Protein AF-A0A947ZQY1-F1 (afdb_monomer_lite)

Sequence (299 aa):
MTEDITLDHLKELDIKKIALDRDKFGPLTFEESYPLLEKLQILFIELSELGYLDKLIPEEINKVNNNRNHFARLVDRLQKFDMQVDQNFKVTRDNFEMEVRSLYNRTFVDLREILVYLRQEASQNKDTRLLQKERGEVQQVLKEAEQIKKSLSYELQDLKKNKEAIESERGALPSAYLGVEFKKQSGEFEKQSKEWGSGRIKALNLLTSLVVFNVLLYSVGLFMDSNFIEKVFSSHYFILVFALVSILVYNLGFATKNYNIYSNLLITSNHRYNVAETMNRFLGTNPPPEDRSEIIKQK

pLDDT: mean 82.86, std 13.83, range [29.14, 96.38]

Foldseek 3Di:
DDPQCDLVNLVVDPLCCLQQVCVFQPPNGLVLLSVLLVVLSVVLVLCVVLPVVVPDDPVLVVVSVVLVSLSSVLSVCSNVDGPVPDPPSVVVSVVSSVVSVVSSVCSCVSCVVVSVVSVVVSDVVVDPPVCVVVVVVVVVVVVVVVVVVVVVVVVVVVVVVLVVVPVVQPPLSVLVVLLVVLVVLLVVLVVQLVVLVVQLVVLVVVLVVLVVVVVVCVVVCVVDDPVSCCVCVDPVNVVVSVVVNVVSVVSNVVSVVSSVVSVVSSVVSVVSSVVSVVVSVCSVVVDDPVCPVVVVVPD

Radius of gyration: 37.94 Å; chains: 1; bounding box: 78×88×92 Å

Secondary structure (DSSP, 8-state):
------HHHHHH--HHHHHS-HHHHTT---TTTHHHHHHHHHHHHHHHHTTHHHHS-HHHHHHHHHHHHHHHHHHHHHHH--TTT-TTHHHHHHHHHHHHHHHHHHHHHHHHHHHHHHHHHHHHHH-SSSHHHHHHHHHHHHHHHHHHHHHHHHHHHHHHHHHHHHHHSSSHHHHHHHHHHHHHHHHHHHHHHHHHHHHHHHHHHHHHHHHHHHHHHHHHHTTS-HHHHHHHS-HHHHHHHHHHHHHHHHHHHHHHHHHHHHHHHHHHHHHHHHHHHHHHHHHHH---TTTHHHHHH--

Structure (mmCIF, N/CA/C/O backbone):
data_AF-A0A947ZQY1-F1
#
_entry.id   AF-A0A947ZQY1-F1
#
loop_
_atom_site.group_PDB
_atom_site.id
_atom_site.type_symbol
_atom_site.label_atom_id
_atom_site.label_alt_id
_atom_site.label_comp_id
_atom_site.label_asym_id
_atom_site.label_entity_id
_atom_site.label_seq_id
_atom_site.pdbx_PDB_ins_code
_atom_site.Cartn_x
_atom_site.Cartn_y
_atom_site.Cartn_z
_atom_site.occupancy
_atom_site.B_iso_or_equiv
_atom_site.auth_seq_id
_atom_site.auth_comp_id
_atom_site.auth_asym_id
_atom_site.auth_atom_id
_atom_site.pdbx_PDB_model_num
ATOM 1 N N . MET A 1 1 ? -27.701 -35.237 25.540 1.00 29.14 1 MET A N 1
ATOM 2 C CA . MET A 1 1 ? -26.234 -35.264 25.680 1.00 29.14 1 MET A CA 1
ATOM 3 C C . MET A 1 1 ? -25.716 -34.025 24.982 1.00 29.14 1 MET A C 1
ATOM 5 O O . MET A 1 1 ? -25.728 -33.981 23.764 1.00 29.14 1 MET A O 1
ATOM 9 N N . THR A 1 2 ? -25.454 -32.965 25.742 1.00 35.31 2 THR A N 1
ATOM 10 C CA . THR A 1 2 ? -24.787 -31.760 25.241 1.00 35.31 2 THR A CA 1
ATOM 11 C C . THR A 1 2 ? -23.325 -32.123 25.055 1.00 35.31 2 THR A C 1
ATOM 13 O O . THR A 1 2 ? -22.670 -32.448 26.042 1.00 35.31 2 THR A O 1
ATOM 16 N N . GLU A 1 3 ? -22.838 -32.154 23.816 1.00 43.59 3 GLU A N 1
ATOM 17 C CA . GLU A 1 3 ? -21.397 -32.104 23.582 1.00 43.59 3 GLU A CA 1
ATOM 18 C C . GLU A 1 3 ? -20.885 -30.857 24.302 1.00 43.59 3 GLU A C 1
ATOM 20 O O . GLU A 1 3 ? -21.307 -29.739 23.999 1.00 43.59 3 GLU A O 1
ATOM 25 N N . ASP A 1 4 ? -20.058 -31.055 25.329 1.00 51.94 4 ASP A N 1
ATOM 26 C CA . ASP A 1 4 ? -19.336 -29.953 25.944 1.00 51.94 4 ASP A CA 1
ATOM 27 C C . ASP A 1 4 ? -18.521 -29.308 24.826 1.00 51.94 4 ASP A C 1
ATOM 29 O O . ASP A 1 4 ? -17.663 -29.957 24.227 1.00 51.94 4 ASP A O 1
ATOM 33 N N . ILE A 1 5 ? -18.829 -28.052 24.498 1.00 56.31 5 ILE A N 1
ATOM 34 C CA . ILE A 1 5 ? -18.066 -27.287 23.513 1.00 56.31 5 ILE A CA 1
ATOM 35 C C . ILE A 1 5 ? -16.638 -27.198 24.055 1.00 56.31 5 ILE A C 1
ATOM 37 O O . ILE A 1 5 ? -16.342 -26.427 24.973 1.00 56.31 5 ILE A O 1
ATOM 41 N N . THR A 1 6 ? -15.769 -28.056 23.527 1.00 63.31 6 THR A N 1
ATOM 42 C CA . THR A 1 6 ? -14.357 -28.104 23.872 1.00 63.31 6 THR A CA 1
ATOM 43 C C . THR A 1 6 ? -13.668 -26.846 23.361 1.00 63.31 6 THR A C 1
ATOM 45 O O . THR A 1 6 ? -14.164 -26.111 22.505 1.00 63.31 6 THR A O 1
ATOM 48 N N . LEU A 1 7 ? -12.502 -26.566 23.930 1.00 60.88 7 LEU A N 1
ATOM 49 C CA . LEU A 1 7 ? -11.753 -25.353 23.631 1.00 60.88 7 LEU A CA 1
ATOM 50 C C . LEU A 1 7 ? -11.298 -25.296 22.160 1.00 60.88 7 LEU A C 1
ATOM 52 O O . LEU A 1 7 ? -11.190 -24.212 21.593 1.00 60.88 7 LEU A O 1
ATOM 56 N N . ASP A 1 8 ? -11.125 -26.457 21.529 1.00 66.06 8 ASP A N 1
ATOM 57 C CA . ASP A 1 8 ? -10.830 -26.569 20.101 1.00 66.06 8 ASP A CA 1
ATOM 58 C C . ASP A 1 8 ? -12.046 -26.206 19.237 1.00 66.06 8 ASP A C 1
ATOM 60 O O . ASP A 1 8 ? -11.908 -25.440 18.286 1.00 66.06 8 ASP A O 1
ATOM 64 N N . HIS A 1 9 ? -13.261 -26.600 19.638 1.00 71.38 9 HIS A N 1
ATOM 65 C CA . HIS A 1 9 ? -14.485 -26.163 18.958 1.00 71.38 9 HIS A CA 1
ATOM 66 C C . HIS A 1 9 ? -14.679 -24.640 19.037 1.00 71.38 9 HIS A C 1
ATOM 68 O O . HIS A 1 9 ? -15.157 -24.032 18.084 1.00 71.38 9 HIS A O 1
ATOM 74 N N . LEU A 1 10 ? -14.255 -23.984 20.126 1.00 71.19 10 LEU A N 1
ATOM 75 C CA . LEU A 1 10 ? -14.308 -22.517 20.229 1.00 71.19 10 LEU A CA 1
ATOM 76 C C . LEU A 1 10 ? -13.413 -21.798 19.211 1.00 71.19 10 LEU A C 1
ATOM 78 O O . LEU A 1 10 ? -13.725 -20.661 18.862 1.00 71.19 10 LEU A O 1
ATOM 82 N N . LYS A 1 11 ? -12.330 -22.419 18.728 1.00 74.19 11 LYS A N 1
ATOM 83 C CA . LYS A 1 11 ? -11.454 -21.831 17.697 1.00 74.19 11 LYS A CA 1
ATOM 84 C C . LYS A 1 11 ? -12.050 -21.937 16.295 1.00 74.19 11 LYS A C 1
ATOM 86 O O . LYS A 1 11 ? -11.801 -21.074 15.462 1.00 74.19 11 LYS A O 1
ATOM 91 N N . GLU A 1 12 ? -12.834 -22.980 16.047 1.00 80.19 12 GLU A N 1
ATOM 92 C CA . GLU A 1 12 ? -13.441 -23.261 14.741 1.00 80.19 12 GLU A CA 1
ATOM 93 C C . GLU A 1 12 ? -14.798 -22.564 14.544 1.00 80.19 12 GLU A C 1
ATOM 95 O O . GLU A 1 12 ? -15.301 -22.462 13.424 1.00 80.19 12 GLU A O 1
ATOM 100 N N . LEU A 1 13 ? -15.401 -22.063 15.625 1.00 81.38 13 LEU A N 1
ATOM 101 C CA . LEU A 1 13 ? -16.698 -21.396 15.592 1.00 81.38 13 LEU A CA 1
ATOM 102 C C . LEU A 1 13 ? -16.613 -19.983 14.998 1.00 81.38 13 LEU A C 1
ATOM 104 O O . LEU A 1 13 ? -16.044 -19.066 15.587 1.00 81.38 13 LEU A O 1
ATOM 108 N N . ASP A 1 14 ? -17.286 -19.778 13.866 1.00 85.62 14 ASP A N 1
ATOM 109 C CA . ASP A 1 14 ? -17.510 -18.449 13.294 1.00 85.62 14 ASP A CA 1
ATOM 110 C C . ASP A 1 14 ? -18.694 -17.754 13.997 1.00 85.62 14 ASP A C 1
ATOM 112 O O . ASP A 1 14 ? -19.855 -17.860 13.587 1.00 85.62 14 ASP A O 1
ATOM 116 N N . ILE A 1 15 ? -18.396 -17.035 15.086 1.00 87.88 15 ILE A N 1
ATOM 117 C CA . ILE A 1 15 ? -19.381 -16.277 15.877 1.00 87.88 15 ILE A CA 1
ATOM 118 C C . ILE A 1 15 ? -20.111 -15.231 15.029 1.00 87.88 15 ILE A C 1
ATOM 120 O O . ILE A 1 15 ? -21.289 -14.964 15.269 1.00 87.88 15 ILE A O 1
ATOM 124 N N . LYS A 1 16 ? -19.452 -14.670 14.011 1.00 88.38 16 LYS A N 1
ATOM 125 C CA . LYS A 1 16 ? -20.067 -13.691 13.115 1.00 88.38 16 LYS A CA 1
ATOM 126 C C . LYS A 1 16 ? -21.169 -14.338 12.294 1.00 88.38 16 LYS A C 1
ATOM 128 O O . LYS A 1 16 ? -22.280 -13.812 12.247 1.00 88.38 16 LYS A O 1
ATOM 133 N N . LYS A 1 17 ? -20.877 -15.492 11.689 1.00 87.56 17 LYS A N 1
ATOM 134 C CA . LYS A 1 17 ? -21.873 -16.257 10.936 1.00 87.56 17 LYS A CA 1
ATOM 135 C C . LYS A 1 17 ? -23.033 -16.682 11.831 1.00 87.56 17 LYS A C 1
ATOM 137 O O . LYS A 1 17 ? -24.171 -16.601 11.399 1.00 87.56 17 LYS A O 1
ATOM 142 N N . ILE A 1 18 ? -22.757 -17.080 13.074 1.00 85.50 18 ILE A N 1
ATOM 143 C CA . ILE A 1 18 ? -23.789 -17.541 14.010 1.00 85.50 18 ILE A CA 1
ATOM 144 C C . ILE A 1 18 ? -24.674 -16.395 14.509 1.00 85.50 18 ILE A C 1
ATOM 146 O O . ILE A 1 18 ? -25.869 -16.600 14.626 1.00 85.50 18 ILE A O 1
ATOM 150 N N . ALA A 1 19 ? -24.132 -15.217 14.827 1.00 85.50 19 ALA A N 1
ATOM 151 C CA . ALA A 1 19 ? -24.898 -14.116 15.427 1.00 85.50 19 ALA A CA 1
ATOM 152 C C . ALA A 1 19 ? -25.631 -13.238 14.395 1.00 85.50 19 ALA A C 1
ATOM 154 O O . ALA A 1 19 ? -26.669 -12.642 14.700 1.00 85.50 19 ALA A O 1
ATOM 155 N N . LEU A 1 20 ? -25.087 -13.146 13.178 1.00 88.06 20 LEU A N 1
ATOM 156 C CA . LEU A 1 20 ? -25.582 -12.270 12.111 1.00 88.06 20 LEU A CA 1
ATOM 157 C C . LEU A 1 20 ? -26.280 -13.035 10.979 1.00 88.06 20 LEU A C 1
ATOM 159 O O . LEU A 1 20 ? -26.448 -12.488 9.887 1.00 88.06 20 LEU A O 1
ATOM 163 N N . ASP A 1 21 ? -26.677 -14.285 11.219 1.00 87.81 21 ASP A N 1
ATOM 164 C CA . ASP A 1 21 ? -27.410 -15.092 10.247 1.00 87.81 21 ASP A CA 1
ATOM 165 C C . ASP A 1 21 ? -28.791 -14.476 9.964 1.00 87.81 21 ASP A C 1
ATOM 167 O O . ASP A 1 21 ? -29.744 -14.621 10.735 1.00 87.81 21 ASP A O 1
ATOM 171 N N . ARG A 1 22 ? -28.894 -13.756 8.843 1.00 84.44 22 ARG A N 1
ATOM 172 C CA . ARG A 1 22 ? -30.140 -13.122 8.395 1.00 84.44 22 ARG A CA 1
ATOM 173 C C . ARG A 1 22 ? -31.154 -14.129 7.873 1.00 84.44 22 ARG A C 1
ATOM 175 O O . ARG A 1 22 ? -32.345 -13.836 7.924 1.00 84.44 22 ARG A O 1
ATOM 182 N N . ASP A 1 23 ? -30.712 -15.293 7.410 1.00 82.56 23 ASP A N 1
ATOM 183 C CA . ASP A 1 23 ? -31.622 -16.341 6.952 1.00 82.56 23 ASP A CA 1
ATOM 184 C C . ASP A 1 23 ? -32.339 -16.960 8.157 1.00 82.56 23 ASP A C 1
ATOM 186 O O . ASP A 1 23 ? -33.532 -17.259 8.099 1.00 82.56 23 ASP A O 1
ATOM 190 N N . LYS A 1 24 ? -31.629 -17.066 9.287 1.00 82.75 24 LYS A N 1
ATOM 191 C CA . LYS A 1 24 ? -32.157 -17.614 10.536 1.00 82.75 24 LYS A CA 1
ATOM 192 C C . LYS A 1 24 ? -32.900 -16.602 11.409 1.00 82.75 24 LYS A C 1
ATOM 194 O O . LYS A 1 24 ? -33.885 -16.973 12.043 1.00 82.75 24 LYS A O 1
ATOM 199 N N . PHE A 1 25 ? -32.441 -15.350 11.471 1.00 83.12 25 PHE A N 1
ATOM 200 C CA . PHE A 1 25 ? -32.985 -14.325 12.380 1.00 83.12 25 PHE A CA 1
ATOM 201 C C . PHE A 1 25 ? -33.698 -13.160 11.681 1.00 83.12 25 PHE A C 1
ATOM 203 O O . PHE A 1 25 ? -34.216 -12.252 12.339 1.00 83.12 25 PHE A O 1
ATOM 210 N N . GLY A 1 26 ? -33.753 -13.158 10.347 1.00 81.75 26 GLY A N 1
ATOM 211 C CA . GLY A 1 26 ? -34.404 -12.104 9.575 1.00 81.75 26 GLY A CA 1
ATOM 212 C C . GLY A 1 26 ? -33.857 -10.708 9.927 1.00 81.75 26 GLY A C 1
ATOM 213 O O . GLY A 1 26 ? -32.641 -10.517 9.959 1.00 81.75 26 GLY A O 1
ATOM 214 N N . PRO A 1 27 ? -34.725 -9.713 10.198 1.00 80.62 27 PRO A N 1
ATOM 215 C CA . PRO A 1 27 ? -34.305 -8.360 10.567 1.00 80.62 27 PRO A CA 1
ATOM 216 C C . PRO A 1 27 ? -33.883 -8.212 12.040 1.00 80.62 27 PRO A C 1
ATOM 218 O O . PRO A 1 27 ? -33.522 -7.114 12.454 1.00 80.62 27 PRO A O 1
ATOM 221 N N . LEU A 1 28 ? -33.968 -9.270 12.853 1.00 82.12 28 LEU A N 1
ATOM 222 C CA . LEU A 1 28 ? -33.723 -9.217 14.297 1.00 82.12 28 LEU A CA 1
ATOM 223 C C . LEU A 1 28 ? -32.447 -9.975 14.689 1.00 82.12 28 LEU A C 1
ATOM 225 O O . LEU A 1 28 ? -32.426 -10.719 15.668 1.00 82.12 28 LEU A O 1
ATOM 229 N N . THR A 1 29 ? -31.382 -9.762 13.921 1.00 87.69 29 THR A N 1
ATOM 230 C CA . THR A 1 29 ? -30.033 -10.272 14.190 1.00 87.69 29 THR A CA 1
ATOM 231 C C . THR A 1 29 ? -29.440 -9.709 15.486 1.00 87.69 29 THR A C 1
ATOM 233 O O . THR A 1 29 ? -29.864 -8.670 15.993 1.00 87.69 29 THR A O 1
ATOM 236 N N . PHE A 1 30 ? -28.412 -10.381 16.006 1.00 89.94 30 PHE A N 1
ATOM 237 C CA . PHE A 1 30 ? -27.727 -10.030 17.255 1.00 89.94 30 PHE A CA 1
ATOM 238 C C . PHE A 1 30 ? -26.580 -9.029 17.028 1.00 89.94 30 PHE A C 1
ATOM 240 O O . PHE A 1 30 ? -25.445 -9.246 17.458 1.00 89.94 30 PHE A O 1
ATOM 247 N N . GLU A 1 31 ? -26.860 -7.934 16.317 1.00 89.31 31 GLU A N 1
ATOM 248 C CA . GLU A 1 31 ? -25.838 -6.958 15.901 1.00 89.31 31 GLU A CA 1
ATOM 249 C C . GLU A 1 31 ? -25.147 -6.274 17.090 1.00 89.31 31 GLU A C 1
ATOM 251 O O . GLU A 1 31 ? -23.936 -6.054 17.049 1.00 89.31 31 GLU A O 1
ATOM 256 N N . GLU A 1 32 ? -25.874 -5.995 18.176 1.00 90.19 32 GLU A N 1
ATOM 257 C CA . GLU A 1 32 ? -25.300 -5.337 19.356 1.00 90.19 32 GLU A CA 1
ATOM 258 C C . GLU A 1 32 ? -24.417 -6.266 20.198 1.00 90.19 32 GLU A C 1
ATOM 260 O O . GLU A 1 32 ? -23.428 -5.827 20.793 1.00 90.19 32 GLU A O 1
ATOM 265 N N . SER A 1 33 ? -24.766 -7.552 20.274 1.00 91.88 33 SER A N 1
ATOM 266 C CA . SER A 1 33 ? -24.078 -8.515 21.142 1.00 91.88 33 SER A CA 1
ATOM 267 C C . SER A 1 33 ? -22.926 -9.247 20.447 1.00 91.88 33 SER A C 1
ATOM 269 O O . SER A 1 33 ? -21.974 -9.649 21.122 1.00 91.88 33 SER A O 1
ATOM 271 N N . TYR A 1 34 ? -22.939 -9.327 19.110 1.00 92.75 34 TYR A N 1
ATOM 272 C CA . TYR A 1 34 ? -21.847 -9.867 18.289 1.00 92.75 34 TYR A CA 1
ATOM 273 C C . TYR A 1 34 ? -20.442 -9.374 18.702 1.00 92.75 34 TYR A C 1
ATOM 275 O O . TYR A 1 34 ? -19.604 -10.220 19.024 1.00 92.75 34 TYR A O 1
ATOM 283 N N . PRO A 1 35 ? -20.151 -8.057 18.780 1.00 94.31 35 PRO A N 1
ATOM 284 C CA . PRO A 1 35 ? -18.801 -7.591 19.108 1.00 94.31 35 PRO A CA 1
ATOM 285 C C . PRO A 1 35 ? -18.352 -7.975 20.526 1.00 94.31 35 PRO A C 1
ATOM 287 O O . PRO A 1 35 ? -17.156 -8.009 20.808 1.00 94.31 35 PRO A O 1
ATOM 290 N N . LEU A 1 36 ? -19.285 -8.246 21.444 1.00 94.88 36 LEU A N 1
ATOM 291 C CA . LEU A 1 36 ? -18.962 -8.703 22.798 1.00 94.88 36 LEU A CA 1
ATOM 292 C C . LEU A 1 36 ? -18.663 -10.204 22.823 1.00 94.88 36 LEU A C 1
ATOM 294 O O . LEU A 1 36 ? -17.721 -10.624 23.496 1.00 94.88 36 LEU A O 1
ATOM 298 N N . LEU A 1 37 ? -19.424 -10.997 22.064 1.00 93.31 37 LEU A N 1
ATOM 299 C CA . LEU A 1 37 ? -19.182 -12.431 21.896 1.00 93.31 37 LEU A CA 1
ATOM 300 C C . LEU A 1 37 ? -17.827 -12.696 21.230 1.00 93.31 37 LEU A C 1
ATOM 302 O O . LEU A 1 37 ? -17.078 -13.548 21.698 1.00 93.31 37 LEU A O 1
ATOM 306 N N . GLU A 1 38 ? -17.484 -11.928 20.194 1.00 93.75 38 GLU A N 1
ATOM 307 C CA . GLU A 1 38 ? -16.191 -12.024 19.508 1.00 93.75 38 GLU A CA 1
ATOM 308 C C . GLU A 1 38 ? -15.026 -11.697 20.453 1.00 93.75 38 GLU A C 1
ATOM 310 O O . GLU A 1 38 ? -14.052 -12.443 20.537 1.00 93.75 38 GLU A O 1
ATOM 315 N N . LYS A 1 39 ? -15.143 -10.632 21.256 1.00 93.44 39 LYS A N 1
ATOM 316 C CA . LYS A 1 39 ? -14.118 -10.301 22.258 1.00 93.44 39 LYS A CA 1
ATOM 317 C C . LYS A 1 39 ? -13.966 -11.381 23.329 1.00 93.44 39 LYS A C 1
ATOM 319 O O . LYS A 1 39 ? -12.842 -11.639 23.753 1.00 93.44 39 LYS A O 1
ATOM 324 N N . LEU A 1 40 ? -15.063 -12.004 23.771 1.00 93.06 40 LEU A N 1
ATOM 325 C CA . LEU A 1 40 ? -15.007 -13.137 24.703 1.00 93.06 40 LEU A CA 1
ATOM 326 C C . LEU A 1 40 ? -14.300 -14.339 24.077 1.00 93.06 40 LEU A C 1
ATOM 328 O O . LEU A 1 40 ? -13.442 -14.934 24.722 1.00 93.06 40 LEU A O 1
ATOM 332 N N . GLN A 1 41 ? -14.616 -14.665 22.823 1.00 93.00 41 GLN A N 1
ATOM 333 C CA . GLN A 1 41 ? -13.951 -15.738 22.089 1.00 93.00 41 GLN A CA 1
ATOM 334 C C . GLN A 1 41 ? -12.439 -15.493 22.007 1.00 93.00 41 GLN A C 1
ATOM 336 O O . GLN A 1 41 ? -11.661 -16.355 22.410 1.00 93.00 41 GLN A O 1
ATOM 341 N N . ILE A 1 42 ? -12.029 -14.299 21.564 1.00 92.25 42 ILE A N 1
ATOM 342 C CA . ILE A 1 42 ? -10.614 -13.910 21.468 1.00 92.25 42 ILE A CA 1
ATOM 343 C C . ILE A 1 42 ? -9.925 -14.020 22.833 1.00 92.25 42 ILE A C 1
ATOM 345 O O . ILE A 1 42 ? -8.834 -14.576 22.919 1.00 92.25 42 ILE A O 1
ATOM 349 N N . LEU A 1 43 ? -10.571 -13.555 23.906 1.00 92.81 43 LEU A N 1
ATOM 350 C CA . LEU A 1 43 ? -10.029 -13.636 25.263 1.00 92.81 43 LEU A CA 1
ATOM 351 C C . LEU A 1 43 ? -9.752 -15.086 25.691 1.00 92.81 43 LEU A C 1
ATOM 353 O O . LEU A 1 43 ? -8.692 -15.372 26.245 1.00 92.81 43 LEU A O 1
ATOM 357 N N . PHE A 1 44 ? -10.684 -16.013 25.450 1.00 92.69 44 PHE A N 1
ATOM 358 C CA . PHE A 1 44 ? -10.490 -17.419 25.824 1.00 92.69 44 PHE A CA 1
ATOM 359 C C . PHE A 1 44 ? -9.448 -18.128 24.954 1.00 92.69 44 PHE A C 1
ATOM 361 O O . PHE A 1 44 ? -8.705 -18.967 25.470 1.00 92.69 44 PHE A O 1
ATOM 368 N N . ILE A 1 45 ? -9.363 -17.781 23.666 1.00 90.62 45 ILE A N 1
ATOM 369 C CA . ILE A 1 45 ? -8.303 -18.269 22.776 1.00 90.62 45 ILE A CA 1
ATOM 370 C C . ILE A 1 45 ? -6.942 -17.800 23.294 1.00 90.62 45 ILE A C 1
ATOM 372 O O . ILE A 1 45 ? -6.052 -18.624 23.488 1.00 90.62 45 ILE A O 1
ATOM 376 N N . GLU A 1 46 ? -6.810 -16.512 23.614 1.00 91.25 46 GLU A N 1
ATOM 377 C CA . GLU A 1 46 ? -5.575 -15.941 24.149 1.00 91.25 46 GLU A CA 1
ATOM 378 C C . GLU A 1 46 ? -5.157 -16.616 25.463 1.00 91.25 46 GLU A C 1
ATOM 380 O O . GLU A 1 46 ? -4.006 -17.025 25.614 1.00 91.25 46 GLU A O 1
ATOM 385 N N . LEU A 1 47 ? -6.086 -16.798 26.407 1.00 90.81 47 LEU A N 1
ATOM 386 C CA . LEU A 1 47 ? -5.800 -17.498 27.665 1.00 90.81 47 LEU A CA 1
ATOM 387 C C . LEU A 1 47 ? -5.271 -18.917 27.417 1.00 90.81 47 LEU A C 1
ATOM 389 O O . LEU A 1 47 ? -4.330 -19.352 28.085 1.00 90.81 47 LEU A O 1
ATOM 393 N N . SER A 1 48 ? -5.841 -19.629 26.442 1.00 88.44 48 SER A N 1
ATOM 394 C CA . SER A 1 48 ? -5.362 -20.955 26.051 1.00 88.44 48 SER A CA 1
ATOM 395 C C . SER A 1 48 ? -3.969 -20.923 25.436 1.00 88.44 48 SER A C 1
ATOM 397 O O . SER A 1 48 ? -3.159 -21.783 25.768 1.00 88.44 48 SER A O 1
ATOM 399 N N . GLU A 1 49 ? -3.686 -19.976 24.545 1.00 87.94 49 GLU A N 1
ATOM 400 C CA . GLU A 1 49 ? -2.373 -19.837 23.904 1.00 87.94 49 GLU A CA 1
ATOM 401 C C . GLU A 1 49 ? -1.277 -19.478 24.909 1.00 87.94 49 GLU A C 1
ATOM 403 O O . GLU A 1 49 ? -0.130 -19.905 24.771 1.00 87.94 49 GLU A O 1
ATOM 408 N N . LEU A 1 50 ? -1.633 -18.731 25.955 1.00 87.94 50 LEU A N 1
ATOM 409 C CA . LEU A 1 50 ? -0.722 -18.386 27.041 1.00 87.94 50 LEU A CA 1
ATOM 410 C C . LEU A 1 50 ? -0.455 -19.549 28.011 1.00 87.94 50 LEU A C 1
ATOM 412 O O . LEU A 1 50 ? 0.449 -19.429 28.845 1.00 87.94 50 LEU A O 1
ATOM 416 N N . GLY A 1 51 ? -1.183 -20.665 27.884 1.00 89.19 51 GLY A N 1
ATOM 417 C CA . GLY A 1 51 ? -0.989 -21.874 28.685 1.00 89.19 51 GLY A CA 1
ATOM 418 C C . GLY A 1 51 ? -1.561 -21.770 30.099 1.00 89.19 51 GLY A C 1
ATOM 419 O O . GLY A 1 51 ? -0.918 -22.205 31.049 1.00 89.19 51 GLY A O 1
ATOM 420 N N . TYR A 1 52 ? -2.752 -21.180 30.263 1.00 91.06 52 TYR A N 1
ATOM 421 C CA . TYR A 1 52 ? -3.332 -20.924 31.592 1.00 91.06 52 TYR A CA 1
ATOM 422 C C . TYR A 1 52 ? -3.470 -22.170 32.489 1.00 91.06 52 TYR A C 1
ATOM 424 O O . TYR A 1 52 ? -3.455 -22.041 33.708 1.00 91.06 52 TYR A O 1
ATOM 432 N N . LEU A 1 53 ? -3.601 -23.368 31.907 1.00 90.31 53 LEU A N 1
ATOM 433 C CA . LEU A 1 53 ? -3.737 -24.620 32.661 1.00 90.31 53 LEU A CA 1
ATOM 434 C C . LEU A 1 53 ? -2.468 -24.996 33.433 1.00 90.31 53 LEU A C 1
ATOM 436 O O . LEU A 1 53 ? -2.573 -25.564 34.514 1.00 90.31 53 LEU A O 1
ATOM 440 N N . ASP A 1 54 ? -1.295 -24.665 32.896 1.00 90.31 54 ASP A N 1
ATOM 441 C CA . ASP A 1 54 ? -0.010 -25.078 33.470 1.00 90.31 54 ASP A CA 1
ATOM 442 C C . ASP A 1 54 ? 0.552 -24.045 34.457 1.00 90.31 54 ASP A C 1
ATOM 444 O O . ASP A 1 54 ? 1.478 -24.331 35.214 1.00 90.31 54 ASP A O 1
ATOM 448 N N . LYS A 1 55 ? 0.011 -22.824 34.419 1.00 89.56 55 LYS A N 1
ATOM 449 C CA . LYS A 1 55 ? 0.617 -21.628 35.021 1.00 89.56 55 LYS A CA 1
ATOM 450 C C . LYS A 1 55 ? -0.189 -21.015 36.154 1.00 89.56 55 LYS A C 1
ATOM 452 O O . LYS A 1 55 ? 0.356 -20.271 36.963 1.00 89.56 55 LYS A O 1
ATOM 457 N N . LEU A 1 56 ? -1.486 -21.293 36.193 1.00 92.44 56 LEU A N 1
ATOM 458 C CA . LEU A 1 56 ? -2.390 -20.731 37.186 1.00 92.44 56 LEU A CA 1
ATOM 459 C C . LEU A 1 56 ? -2.639 -21.707 38.330 1.00 92.44 56 LEU A C 1
ATOM 461 O O . LEU A 1 56 ? -2.520 -22.925 38.182 1.00 92.44 56 LEU A O 1
ATOM 465 N N . ILE A 1 57 ? -3.051 -21.173 39.477 1.00 94.50 57 ILE A N 1
ATOM 466 C CA . ILE A 1 57 ? -3.489 -22.017 40.591 1.00 94.50 57 ILE A CA 1
ATOM 467 C C . ILE A 1 57 ? -4.880 -22.618 40.301 1.00 94.50 57 ILE A C 1
ATOM 469 O O . ILE A 1 57 ? -5.665 -22.036 39.545 1.00 94.50 57 ILE A O 1
ATOM 473 N N . PRO A 1 58 ? -5.252 -23.755 40.923 1.00 94.44 58 PRO A N 1
ATOM 474 C CA . PRO A 1 58 ? -6.524 -24.432 40.643 1.00 94.44 58 PRO A CA 1
ATOM 475 C C . PRO A 1 58 ? -7.770 -23.543 40.771 1.00 94.44 58 PRO A C 1
ATOM 477 O O . PRO A 1 58 ? -8.728 -23.701 40.017 1.00 94.44 58 PRO A O 1
ATOM 480 N N . GLU A 1 59 ? -7.768 -22.588 41.701 1.00 93.88 59 GLU A N 1
ATOM 481 C CA . GLU A 1 59 ? -8.870 -21.639 41.904 1.00 93.88 59 GLU A CA 1
ATOM 482 C C . GLU A 1 59 ? -9.082 -20.727 40.686 1.00 93.88 59 GLU A C 1
ATOM 484 O O . GLU A 1 59 ? -10.211 -20.541 40.225 1.00 93.88 59 GLU A O 1
ATOM 489 N N . GLU A 1 60 ? -7.995 -20.214 40.114 1.00 93.19 60 GLU A N 1
ATOM 490 C CA . GLU A 1 60 ? -8.010 -19.375 38.916 1.00 93.19 60 GLU A CA 1
ATOM 491 C C . GLU A 1 60 ? -8.378 -20.187 37.672 1.00 93.19 60 GLU A C 1
ATOM 493 O O . GLU A 1 60 ? -9.192 -19.738 36.862 1.00 93.19 60 GLU A O 1
ATOM 498 N N . ILE A 1 61 ? -7.862 -21.417 37.554 1.00 92.38 61 ILE A N 1
ATOM 499 C CA . ILE A 1 61 ? -8.243 -22.357 36.489 1.00 92.38 61 ILE A CA 1
ATOM 500 C C . ILE A 1 61 ? -9.753 -22.605 36.524 1.00 92.38 61 ILE A C 1
ATOM 502 O O . ILE A 1 61 ? -10.428 -22.516 35.494 1.00 92.38 61 ILE A O 1
ATOM 506 N N . ASN A 1 62 ? -10.309 -22.860 37.710 1.00 93.38 62 ASN A N 1
ATOM 507 C CA . ASN A 1 62 ? -11.746 -23.042 37.890 1.00 93.38 62 ASN A CA 1
ATOM 508 C C . ASN A 1 62 ? -12.524 -21.778 37.513 1.00 93.38 62 ASN A C 1
ATOM 510 O O . ASN A 1 62 ? -13.566 -21.869 36.863 1.00 93.38 62 ASN A O 1
ATOM 514 N N . LYS A 1 63 ? -12.009 -20.592 37.851 1.00 93.19 63 LYS A N 1
ATOM 515 C CA . LYS A 1 63 ? -12.619 -19.310 37.476 1.00 93.19 63 LYS A CA 1
ATOM 516 C C . LYS A 1 63 ? -12.667 -19.117 35.957 1.00 93.19 63 LYS A C 1
ATOM 518 O O . LYS A 1 63 ? -13.718 -18.746 35.426 1.00 93.19 63 LYS A O 1
ATOM 523 N N . VAL A 1 64 ? -11.572 -19.409 35.251 1.00 93.00 64 VAL A N 1
ATOM 524 C CA . VAL A 1 64 ? -11.505 -19.364 33.778 1.00 93.00 64 VAL A CA 1
ATOM 525 C C . VAL A 1 64 ? -12.476 -20.377 33.173 1.00 93.00 64 VAL A C 1
ATOM 527 O O . VAL A 1 64 ? -13.300 -20.012 32.335 1.00 93.00 64 VAL A O 1
ATOM 530 N N . ASN A 1 65 ? -12.444 -21.628 33.639 1.00 92.88 65 ASN A N 1
ATOM 531 C CA . ASN A 1 65 ? -13.294 -22.701 33.125 1.00 92.88 65 ASN A CA 1
ATOM 532 C C . ASN A 1 65 ? -14.786 -22.421 33.347 1.00 92.88 65 ASN A C 1
ATOM 534 O O . ASN A 1 65 ? -15.587 -22.648 32.446 1.00 92.88 65 ASN A O 1
ATOM 538 N N . ASN A 1 66 ? -15.172 -21.870 34.499 1.00 93.50 66 ASN A N 1
ATOM 539 C CA . ASN A 1 66 ? -16.564 -21.513 34.779 1.00 93.50 66 ASN A CA 1
ATOM 540 C C . ASN A 1 66 ? -17.075 -20.415 33.837 1.00 93.50 66 ASN A C 1
ATOM 542 O O . ASN A 1 66 ? -18.169 -20.542 33.283 1.00 93.50 66 ASN A O 1
ATOM 546 N N . ASN A 1 67 ? -16.275 -19.367 33.612 1.00 93.38 67 ASN A N 1
ATOM 547 C CA . ASN A 1 67 ? -16.612 -18.309 32.658 1.00 93.38 67 ASN A CA 1
ATOM 548 C C . ASN A 1 67 ? -16.689 -18.853 31.222 1.00 93.38 67 ASN A C 1
ATOM 550 O O . ASN A 1 67 ? -17.647 -18.565 30.505 1.00 93.38 67 ASN A O 1
ATOM 554 N N . ARG A 1 68 ? -15.733 -19.703 30.828 1.00 92.50 68 ARG A N 1
ATOM 555 C CA . ARG A 1 68 ? -15.715 -20.367 29.517 1.00 92.50 68 ARG A CA 1
ATOM 556 C C . ARG A 1 68 ? -16.949 -21.242 29.310 1.00 92.50 68 ARG A C 1
ATOM 558 O O . ARG A 1 68 ? -17.584 -21.167 28.266 1.00 92.50 68 ARG A O 1
ATOM 565 N N . ASN A 1 69 ? -17.329 -22.035 30.307 1.00 91.56 69 ASN A N 1
ATOM 566 C CA . ASN A 1 69 ? -18.501 -22.906 30.232 1.00 91.56 69 ASN A CA 1
ATOM 567 C C . ASN A 1 69 ? -19.810 -22.095 30.194 1.00 91.56 69 ASN A C 1
ATOM 569 O O . ASN A 1 69 ? -20.784 -22.513 29.569 1.00 91.56 69 ASN A O 1
ATOM 573 N N . HIS A 1 70 ? -19.870 -20.919 30.833 1.00 92.44 70 HIS A N 1
ATOM 574 C CA . HIS A 1 70 ? -21.004 -20.000 30.661 1.00 92.44 70 HIS A CA 1
ATOM 575 C C . HIS A 1 70 ? -21.045 -19.450 29.234 1.00 92.44 70 HIS A C 1
ATOM 577 O O . HIS A 1 70 ? -22.090 -19.533 28.593 1.00 92.44 70 HIS A O 1
ATOM 583 N N . PHE A 1 71 ? -19.913 -18.994 28.700 1.00 93.44 71 PHE A N 1
ATOM 584 C CA . PHE A 1 71 ? -19.821 -18.541 27.313 1.00 93.44 71 PHE A CA 1
ATOM 585 C C . PHE A 1 71 ? -20.246 -19.631 26.315 1.00 93.44 71 PHE A C 1
ATOM 587 O O . PHE A 1 71 ? -21.102 -19.381 25.472 1.00 93.44 71 PHE A O 1
ATOM 594 N N . ALA A 1 72 ? -19.750 -20.860 26.469 1.00 90.31 72 ALA A N 1
ATOM 595 C CA . ALA A 1 72 ? -20.143 -22.003 25.648 1.00 90.31 72 ALA A CA 1
ATOM 596 C C . ALA A 1 72 ? -21.660 -22.247 25.673 1.00 90.31 72 ALA A C 1
ATOM 598 O O . ALA A 1 72 ? -22.281 -22.399 24.625 1.00 90.31 72 ALA A O 1
ATOM 599 N N . ARG A 1 73 ? -22.290 -22.201 26.855 1.00 91.06 73 ARG A N 1
ATOM 600 C CA . ARG A 1 73 ? -23.753 -22.330 26.974 1.00 91.06 73 ARG A CA 1
ATOM 601 C C . ARG A 1 73 ? -24.507 -21.196 26.278 1.00 91.06 73 ARG A C 1
ATOM 603 O O . ARG A 1 73 ? -25.595 -21.437 25.763 1.00 91.06 73 ARG A O 1
ATOM 610 N N . LEU A 1 74 ? -23.965 -19.976 26.250 1.00 91.31 74 LEU A N 1
ATOM 611 C CA . LEU A 1 74 ? -24.563 -18.877 25.485 1.00 91.31 74 LEU A CA 1
ATOM 612 C C . LEU A 1 74 ? -24.454 -19.105 23.981 1.00 91.31 74 LEU A C 1
ATOM 614 O O . LEU A 1 74 ? -25.439 -18.904 23.275 1.00 91.31 74 LEU A O 1
ATOM 618 N N . VAL A 1 75 ? -23.296 -19.555 23.499 1.00 91.06 75 VAL A N 1
ATOM 619 C CA . VAL A 1 75 ? -23.102 -19.868 22.077 1.00 91.06 75 VAL A CA 1
ATOM 620 C C . VAL A 1 75 ? -24.015 -21.020 21.645 1.00 91.06 75 VAL A C 1
ATOM 622 O O . VAL A 1 75 ? -24.696 -20.898 20.632 1.00 91.06 75 VAL A O 1
ATOM 625 N N . ASP A 1 76 ? -24.120 -22.085 22.444 1.00 89.94 76 ASP A N 1
ATOM 626 C CA . ASP A 1 76 ? -25.042 -23.203 22.193 1.00 89.94 76 ASP A CA 1
ATOM 627 C C . ASP A 1 76 ? -26.507 -22.738 22.152 1.00 89.94 76 ASP A C 1
ATOM 629 O O . ASP A 1 76 ? -27.266 -23.095 21.250 1.00 89.94 76 ASP A O 1
ATOM 633 N N . ARG A 1 77 ? -26.910 -21.871 23.092 1.00 89.75 77 ARG A N 1
ATOM 634 C CA . ARG A 1 77 ? -28.251 -21.268 23.090 1.00 89.75 77 ARG A CA 1
ATOM 635 C C . ARG A 1 77 ? -28.497 -20.430 21.843 1.00 89.75 77 ARG A C 1
ATOM 637 O O . ARG A 1 77 ? -29.571 -20.544 21.268 1.00 89.75 77 ARG A O 1
ATOM 644 N N . LEU A 1 78 ? -27.523 -19.634 21.411 1.00 89.81 78 LEU A N 1
ATOM 645 C CA . LEU A 1 78 ? -27.617 -18.827 20.194 1.00 89.81 78 LEU A CA 1
ATOM 646 C C . LEU A 1 78 ? -27.749 -19.708 18.940 1.00 89.81 78 LEU A C 1
ATOM 648 O O . LEU A 1 78 ? -28.577 -19.448 18.066 1.00 89.81 78 LEU A O 1
ATOM 652 N N . GLN A 1 79 ? -26.993 -20.805 18.875 1.00 88.81 79 GLN A N 1
ATOM 653 C CA . GLN A 1 79 ? -27.083 -21.784 17.791 1.00 88.81 79 GLN A CA 1
ATOM 654 C C . GLN A 1 79 ? -28.423 -22.520 17.762 1.00 88.81 79 GLN A C 1
ATOM 656 O O . GLN A 1 79 ? -28.935 -22.798 16.679 1.00 88.81 79 GLN A O 1
ATOM 661 N N . LYS A 1 80 ? -29.018 -22.803 18.922 1.00 88.06 80 LYS A N 1
ATOM 662 C CA . LYS A 1 80 ? -30.331 -23.460 19.040 1.00 88.06 80 LYS A CA 1
ATOM 663 C C . LYS A 1 80 ? -31.512 -22.497 18.990 1.00 88.06 80 LYS A C 1
ATOM 665 O O . LYS A 1 80 ? -32.652 -22.943 18.933 1.00 88.06 80 LYS A O 1
ATOM 670 N N . PHE A 1 81 ? -31.257 -21.194 19.026 1.00 86.81 81 PHE A N 1
ATOM 671 C CA . PHE A 1 81 ? -32.307 -20.186 19.026 1.00 86.81 81 PHE A CA 1
ATOM 672 C C . PHE A 1 81 ? -33.063 -20.198 17.696 1.00 86.81 81 PHE A C 1
ATOM 674 O O . PHE A 1 81 ? -32.431 -20.139 16.644 1.00 86.81 81 PHE A O 1
ATOM 681 N N . ASP A 1 82 ? -34.391 -20.275 17.738 1.00 84.44 82 ASP A N 1
ATOM 682 C CA . ASP A 1 82 ? -35.257 -20.349 16.559 1.00 84.44 82 ASP A CA 1
ATOM 683 C C . ASP A 1 82 ? -36.463 -19.417 16.738 1.00 84.44 82 ASP A C 1
ATOM 685 O O . ASP A 1 82 ? -37.185 -19.489 17.736 1.00 84.44 82 ASP A O 1
ATOM 689 N N . MET A 1 83 ? -36.679 -18.540 15.754 1.00 82.94 83 MET A N 1
ATOM 690 C CA . MET A 1 83 ? -37.777 -17.571 15.751 1.00 82.94 83 MET A CA 1
ATOM 691 C C . MET A 1 83 ? -39.149 -18.217 15.595 1.00 82.94 83 MET A C 1
ATOM 693 O O . MET A 1 83 ? -40.147 -17.624 15.993 1.00 82.94 83 MET A O 1
ATOM 697 N N . GLN A 1 84 ? -39.219 -19.403 14.990 1.00 81.31 84 GLN A N 1
ATOM 698 C CA . GLN A 1 84 ? -40.488 -20.077 14.716 1.00 81.31 84 GLN A CA 1
ATOM 699 C C . GLN A 1 84 ? -41.075 -20.741 15.965 1.00 81.31 84 GLN A C 1
ATOM 701 O O . GLN A 1 84 ? -42.279 -20.984 16.031 1.00 81.31 84 GLN A O 1
ATOM 706 N N . VAL A 1 85 ? -40.227 -21.026 16.955 1.00 81.62 85 VAL A N 1
ATOM 707 C CA . VAL A 1 85 ? -40.602 -21.760 18.169 1.00 81.62 85 VAL A CA 1
ATOM 708 C C . VAL A 1 85 ? -40.992 -20.811 19.308 1.00 81.62 85 VAL A C 1
ATOM 710 O O . VAL A 1 85 ? -41.871 -21.142 20.104 1.00 81.62 85 VAL A O 1
ATOM 713 N N . ASP A 1 86 ? -40.380 -19.626 19.391 1.00 80.38 86 ASP A N 1
ATOM 714 C CA . ASP A 1 86 ? -40.588 -18.688 20.500 1.00 80.38 86 ASP A CA 1
ATOM 715 C C . ASP A 1 86 ? -41.597 -17.574 20.161 1.00 80.38 86 ASP A C 1
ATOM 717 O O . ASP A 1 86 ? -41.306 -16.634 19.421 1.00 80.38 86 ASP A O 1
ATOM 721 N N . GLN A 1 87 ? -42.785 -17.641 20.773 1.00 78.50 87 GLN A N 1
ATOM 722 C CA . GLN A 1 87 ? -43.846 -16.636 20.615 1.00 78.50 87 GLN A CA 1
ATOM 723 C C . GLN A 1 87 ? -43.458 -15.244 21.152 1.00 78.50 87 GLN A C 1
ATOM 725 O O . GLN A 1 87 ? -44.049 -14.248 20.739 1.00 78.50 87 GLN A O 1
ATOM 730 N N . ASN A 1 88 ? -42.459 -15.156 22.041 1.00 85.62 88 ASN A N 1
ATOM 731 C CA . ASN A 1 88 ? -41.961 -13.912 22.639 1.00 85.62 88 ASN A CA 1
ATOM 732 C C . ASN A 1 88 ? -40.505 -13.623 22.242 1.00 85.62 88 ASN A C 1
ATOM 734 O O . ASN A 1 88 ? -39.743 -13.043 23.021 1.00 85.62 88 ASN A O 1
ATOM 738 N N . PHE A 1 89 ? -40.142 -13.964 21.002 1.00 84.00 89 PHE A N 1
ATOM 739 C CA . PHE A 1 89 ? -38.801 -13.820 20.427 1.00 84.00 89 PHE A CA 1
ATOM 740 C C . PHE A 1 89 ? -38.069 -12.524 20.821 1.00 84.00 89 PHE A C 1
ATOM 742 O O . PHE A 1 89 ? -36.900 -12.562 21.202 1.00 84.00 89 PHE A O 1
ATOM 749 N N . LYS A 1 90 ? -38.743 -11.365 20.758 1.00 87.19 90 LYS A N 1
ATOM 750 C CA . LYS A 1 90 ? -38.115 -10.068 21.054 1.00 87.19 90 LYS A CA 1
ATOM 751 C C . LYS A 1 90 ? -37.611 -9.995 22.498 1.00 87.19 90 LYS A C 1
ATOM 753 O O . LYS A 1 90 ? -36.489 -9.567 22.732 1.00 87.19 90 LYS A O 1
ATOM 758 N N . VAL A 1 91 ? -38.421 -10.451 23.451 1.00 90.12 91 VAL A N 1
ATOM 759 C CA . VAL A 1 91 ? -38.067 -10.445 24.877 1.00 90.12 91 VAL A CA 1
ATOM 760 C C . VAL A 1 91 ? -36.920 -11.418 25.137 1.00 90.12 91 VAL A C 1
ATOM 762 O O . VAL A 1 91 ? -35.980 -11.086 25.856 1.00 90.12 91 VAL A O 1
ATOM 765 N N . THR A 1 92 ? -36.956 -12.600 24.520 1.00 89.25 92 THR A N 1
ATOM 766 C CA . THR A 1 92 ? -35.883 -13.596 24.647 1.00 89.25 92 THR A CA 1
ATOM 767 C C . THR A 1 92 ? -34.565 -13.089 24.068 1.00 89.25 92 THR A C 1
ATOM 769 O O . THR A 1 92 ? -33.521 -13.260 24.699 1.00 89.25 92 THR A O 1
ATOM 772 N N . ARG A 1 93 ? -34.610 -12.405 22.918 1.00 89.56 93 ARG A N 1
ATOM 773 C CA . ARG A 1 93 ? -33.450 -11.748 22.308 1.00 89.56 93 ARG A CA 1
ATOM 774 C C . ARG A 1 93 ? -32.883 -10.662 23.220 1.00 89.56 93 ARG A C 1
ATOM 776 O O . ARG A 1 93 ? -31.703 -10.713 23.544 1.00 89.56 93 ARG A O 1
ATOM 783 N N . ASP A 1 94 ? -33.715 -9.728 23.676 1.00 91.50 94 ASP A N 1
ATOM 784 C CA . ASP A 1 94 ? -33.270 -8.606 24.512 1.00 91.50 94 ASP A CA 1
ATOM 785 C C . ASP A 1 94 ? -32.667 -9.111 25.847 1.00 91.50 94 ASP A C 1
ATOM 787 O O . ASP A 1 94 ? -31.637 -8.616 26.312 1.00 91.50 94 ASP A O 1
ATOM 791 N N . ASN A 1 95 ? -33.239 -10.174 26.429 1.00 92.62 95 ASN A N 1
ATOM 792 C CA . ASN A 1 95 ? -32.679 -10.850 27.603 1.00 92.62 95 ASN A CA 1
ATOM 793 C C . ASN A 1 95 ? -31.328 -11.513 27.312 1.00 92.62 95 ASN A C 1
ATOM 795 O O . ASN A 1 95 ? -30.416 -11.431 28.136 1.00 92.62 95 ASN A O 1
ATOM 799 N N . PHE A 1 96 ? -31.187 -12.162 26.154 1.00 93.31 96 PHE A N 1
ATOM 800 C CA . PHE A 1 96 ? -29.925 -12.762 25.731 1.00 93.31 96 PHE A CA 1
ATOM 801 C C . PHE A 1 96 ? -28.838 -11.696 25.557 1.00 93.31 96 PHE A C 1
ATOM 803 O O . PHE A 1 96 ? -27.731 -11.862 26.063 1.00 93.31 96 PHE A O 1
ATOM 810 N N . GLU A 1 97 ? -29.148 -10.568 24.917 1.00 93.44 97 GLU A N 1
ATOM 811 C CA . GLU A 1 97 ? -28.192 -9.468 24.743 1.00 93.44 97 GLU A CA 1
ATOM 812 C C . GLU A 1 97 ? -27.742 -8.871 26.082 1.00 93.44 97 GLU A C 1
ATOM 814 O O . GLU A 1 97 ? -26.551 -8.609 26.290 1.00 93.44 97 GLU A O 1
ATOM 819 N N . MET A 1 98 ? -28.673 -8.709 27.026 1.00 94.94 98 MET A N 1
ATOM 820 C CA . MET A 1 98 ? -28.352 -8.282 28.386 1.00 94.94 98 MET A CA 1
ATOM 821 C C . MET A 1 98 ? -27.456 -9.301 29.108 1.00 94.94 98 MET A C 1
ATOM 823 O O . MET A 1 98 ? -26.508 -8.908 29.795 1.00 94.94 98 MET A O 1
ATOM 827 N N . GLU A 1 99 ? -27.711 -10.599 28.932 1.00 94.44 99 GLU A N 1
ATOM 828 C CA . GLU A 1 99 ? -26.896 -11.669 29.511 1.00 94.44 99 GLU A CA 1
ATOM 829 C C . GLU A 1 99 ? -25.476 -11.678 28.929 1.00 94.44 99 GLU A C 1
ATOM 831 O O . GLU A 1 99 ? -24.512 -11.731 29.693 1.00 94.44 99 GLU A O 1
ATOM 836 N N . VAL A 1 100 ? -25.326 -11.529 27.608 1.00 95.56 100 VAL A N 1
ATOM 837 C CA . VAL A 1 100 ? -24.014 -11.407 26.948 1.00 95.56 100 VAL A CA 1
ATOM 838 C C . VAL A 1 100 ? -23.242 -10.210 27.495 1.00 95.56 100 VAL A C 1
ATOM 840 O O . VAL A 1 100 ? -22.059 -10.327 27.821 1.00 95.56 100 VAL A O 1
ATOM 843 N N . ARG A 1 101 ? -23.903 -9.056 27.643 1.00 96.12 101 ARG A N 1
ATOM 844 C CA . ARG A 1 101 ? -23.275 -7.844 28.185 1.00 96.12 101 ARG A CA 1
ATOM 845 C C . ARG A 1 101 ? -22.828 -8.035 29.634 1.00 96.12 101 ARG A C 1
ATOM 847 O O . ARG A 1 101 ? -21.729 -7.619 30.001 1.00 96.12 101 ARG A O 1
ATOM 854 N N . SER A 1 102 ? -23.668 -8.669 30.450 1.00 95.50 102 SER A N 1
ATOM 855 C CA . SER A 1 102 ? -23.349 -8.983 31.844 1.00 95.50 102 SER A CA 1
ATOM 856 C C . SER A 1 102 ? -22.168 -9.948 31.945 1.00 95.50 102 SER A C 1
ATOM 858 O O . SER A 1 102 ? -21.222 -9.679 32.690 1.00 95.50 102 SER A O 1
ATOM 860 N N . LEU A 1 103 ? -22.177 -11.018 31.139 1.00 95.31 103 LEU A N 1
ATOM 861 C CA . LEU A 1 103 ? -21.088 -11.987 31.085 1.00 95.31 103 LEU A CA 1
ATOM 862 C C . LEU A 1 103 ? -19.784 -11.315 30.660 1.00 95.31 103 LEU A C 1
ATOM 864 O O . LEU A 1 103 ? -18.794 -11.460 31.364 1.00 95.31 103 LEU A O 1
ATOM 868 N N . TYR A 1 104 ? -19.786 -10.526 29.580 1.00 96.38 104 TYR A N 1
ATOM 869 C CA . TYR A 1 104 ? -18.595 -9.806 29.121 1.00 96.38 104 TYR A CA 1
ATOM 870 C C . TYR A 1 104 ? -17.975 -8.959 30.234 1.00 96.38 104 TYR A C 1
ATOM 872 O O . TYR A 1 104 ? -16.787 -9.087 30.524 1.00 96.38 104 TYR A O 1
ATOM 880 N N . ASN A 1 105 ? -18.785 -8.130 30.898 1.00 95.19 105 ASN A N 1
ATOM 881 C CA . ASN A 1 105 ? -18.299 -7.254 31.960 1.00 95.19 105 ASN A CA 1
ATOM 882 C C . ASN A 1 105 ? -17.742 -8.049 33.146 1.00 95.19 105 ASN A C 1
ATOM 884 O O . ASN A 1 105 ? -16.662 -7.727 33.641 1.00 95.19 105 ASN A O 1
ATOM 888 N N . ARG A 1 106 ? -18.450 -9.100 33.581 1.00 94.62 106 ARG A N 1
ATOM 889 C CA . ARG A 1 106 ? -17.994 -9.964 34.675 1.00 94.62 106 ARG A CA 1
ATOM 890 C C . ARG A 1 106 ? -16.699 -10.677 34.304 1.00 94.62 106 ARG A C 1
ATOM 892 O O . ARG A 1 106 ? -15.726 -10.552 35.035 1.00 94.62 106 ARG A O 1
ATOM 899 N N . THR A 1 107 ? -16.666 -11.376 33.172 1.00 93.75 107 THR A N 1
ATOM 900 C CA . THR A 1 107 ? -15.500 -12.139 32.716 1.00 93.75 107 THR A CA 1
ATOM 901 C C . THR A 1 107 ? -14.290 -11.233 32.513 1.00 93.75 107 THR A C 1
ATOM 903 O O . THR A 1 107 ? -13.189 -11.592 32.919 1.00 93.75 107 THR A O 1
ATOM 906 N N . PHE A 1 108 ? -14.473 -10.036 31.950 1.00 92.62 108 PHE A N 1
ATOM 907 C CA . PHE A 1 108 ? -13.373 -9.093 31.772 1.00 92.62 108 PHE A CA 1
ATOM 908 C C . PHE A 1 108 ? -12.782 -8.643 33.111 1.00 92.62 108 PHE A C 1
ATOM 910 O O . PHE A 1 108 ? -11.568 -8.677 33.281 1.00 92.62 108 PHE A O 1
ATOM 917 N N . VAL A 1 109 ? -13.620 -8.257 34.079 1.00 93.25 109 VAL A N 1
ATOM 918 C CA . VAL A 1 109 ? -13.151 -7.890 35.426 1.00 93.25 109 VAL A CA 1
ATOM 919 C C . VAL A 1 109 ? -12.476 -9.082 36.104 1.00 93.25 109 VAL A C 1
ATOM 921 O O . VAL A 1 109 ? -11.402 -8.936 36.679 1.00 93.25 109 VAL A O 1
ATOM 924 N N . ASP A 1 110 ? -13.076 -10.264 35.983 1.00 92.50 110 ASP A N 1
ATOM 925 C CA . ASP A 1 110 ? -12.632 -11.472 36.661 1.00 92.50 110 ASP A CA 1
ATOM 926 C C . ASP A 1 110 ? -11.307 -12.028 36.153 1.00 92.50 110 ASP A C 1
ATOM 928 O O . ASP A 1 110 ? -10.567 -12.605 36.951 1.00 92.50 110 ASP A O 1
ATOM 932 N N . LEU A 1 111 ? -11.048 -11.908 34.849 1.00 93.50 111 LEU A N 1
ATOM 933 C CA . LEU A 1 111 ? -9.902 -12.524 34.182 1.00 93.50 111 LEU A CA 1
ATOM 934 C C . LEU A 1 111 ? -8.806 -11.519 33.820 1.00 93.50 111 LEU A C 1
ATOM 936 O O . LEU A 1 111 ? -7.736 -11.929 33.378 1.00 93.50 111 LEU A O 1
ATOM 940 N N . ARG A 1 112 ? -9.026 -10.213 34.013 1.00 92.81 112 ARG A N 1
ATOM 941 C CA . ARG A 1 112 ? -8.039 -9.177 33.675 1.00 92.81 112 ARG A CA 1
ATOM 942 C C . ARG A 1 112 ? -6.707 -9.378 34.396 1.00 92.81 112 ARG A C 1
ATOM 944 O O . ARG A 1 112 ? -5.665 -9.257 33.761 1.00 92.81 112 ARG A O 1
ATOM 951 N N . GLU A 1 113 ? -6.728 -9.646 35.698 1.00 91.62 113 GLU A N 1
ATOM 952 C CA . GLU A 1 113 ? -5.496 -9.824 36.483 1.00 91.62 113 GLU A CA 1
ATOM 953 C C . GLU A 1 113 ? -4.738 -11.083 36.049 1.00 91.62 113 GLU A C 1
ATOM 955 O O . GLU A 1 113 ? -3.535 -11.021 35.798 1.00 91.62 113 GLU A O 1
ATOM 960 N N . ILE A 1 114 ? -5.472 -12.177 35.828 1.00 92.50 114 ILE A N 1
ATOM 961 C CA . ILE A 1 114 ? -4.955 -13.441 35.292 1.00 92.50 114 ILE A CA 1
ATOM 962 C C . ILE A 1 114 ? -4.291 -13.226 33.924 1.00 92.50 114 ILE A C 1
ATOM 964 O O . ILE A 1 114 ? -3.177 -13.686 33.687 1.00 92.50 114 ILE A O 1
ATOM 968 N N . LEU A 1 115 ? -4.946 -12.491 33.022 1.00 91.50 115 LEU A N 1
ATOM 969 C CA . LEU A 1 115 ? -4.424 -12.206 31.685 1.00 91.50 115 LEU A CA 1
ATOM 970 C C . LEU A 1 115 ? -3.123 -11.394 31.748 1.00 91.50 115 LEU A C 1
ATOM 972 O O . LEU A 1 115 ? -2.179 -11.676 31.013 1.00 91.50 115 LEU A O 1
ATOM 976 N N . VAL A 1 116 ? -3.061 -10.387 32.626 1.00 92.69 116 VAL A N 1
ATOM 977 C CA . VAL A 1 116 ? -1.850 -9.576 32.829 1.00 92.69 116 VAL A CA 1
ATOM 978 C C . VAL A 1 116 ? -0.709 -10.444 33.349 1.00 92.69 116 VAL A C 1
ATOM 980 O O . VAL A 1 116 ? 0.391 -10.366 32.801 1.00 92.69 116 VAL A O 1
ATOM 983 N N . TYR A 1 117 ? -0.976 -11.296 34.341 1.00 92.81 117 TYR A N 1
ATOM 984 C CA . TYR A 1 117 ? 0.006 -12.239 34.869 1.00 92.81 117 TYR A CA 1
ATOM 985 C C . TYR A 1 117 ? 0.532 -13.176 33.775 1.00 92.81 117 TYR A C 1
ATOM 987 O O . TYR A 1 117 ? 1.737 -13.230 33.546 1.00 92.81 117 TYR A O 1
ATOM 995 N N . LEU A 1 118 ? -0.356 -13.835 33.028 1.00 90.31 118 LEU A N 1
ATOM 996 C CA . LEU A 1 118 ? 0.030 -14.772 31.972 1.00 90.31 118 LEU A CA 1
ATOM 997 C C . LEU A 1 118 ? 0.813 -14.105 30.838 1.00 90.31 118 LEU A C 1
ATOM 999 O O . LEU A 1 118 ? 1.769 -14.687 30.329 1.00 90.31 118 LEU A O 1
ATOM 1003 N N . ARG A 1 119 ? 0.451 -12.875 30.448 1.00 90.19 119 ARG A N 1
ATOM 1004 C CA . ARG A 1 119 ? 1.218 -12.083 29.472 1.00 90.19 119 ARG A CA 1
ATOM 1005 C C . ARG A 1 119 ? 2.598 -11.725 30.008 1.00 90.19 119 ARG A C 1
ATOM 1007 O O . ARG A 1 119 ? 3.580 -11.817 29.274 1.00 90.19 119 ARG A O 1
ATOM 1014 N N . GLN A 1 120 ? 2.686 -11.340 31.278 1.00 87.94 120 GLN A N 1
ATOM 1015 C CA . GLN A 1 120 ? 3.956 -11.045 31.927 1.00 87.94 120 GLN A CA 1
ATOM 1016 C C . GLN A 1 120 ? 4.831 -12.297 32.019 1.00 87.94 120 GLN A C 1
ATOM 1018 O O . GLN A 1 120 ? 6.008 -12.234 31.689 1.00 87.94 120 GLN A O 1
ATOM 1023 N N . GLU A 1 121 ? 4.278 -13.446 32.372 1.00 83.81 121 GLU A N 1
ATOM 1024 C CA . GLU A 1 121 ? 5.025 -14.698 32.440 1.00 83.81 121 GLU A CA 1
ATOM 1025 C C . GLU A 1 121 ? 5.431 -15.210 31.045 1.00 83.81 121 GLU A C 1
ATOM 1027 O O . GLU A 1 121 ? 6.550 -15.679 30.839 1.00 83.81 121 GLU A O 1
ATOM 1032 N N . ALA A 1 122 ? 4.554 -15.070 30.045 1.00 79.25 122 ALA A N 1
ATOM 1033 C CA . ALA A 1 122 ? 4.869 -15.376 28.651 1.00 79.25 122 ALA A CA 1
ATOM 1034 C C . ALA A 1 122 ? 5.948 -14.444 28.086 1.00 79.25 122 ALA A C 1
ATOM 1036 O O . ALA A 1 122 ? 6.784 -14.904 27.307 1.00 79.25 122 ALA A O 1
ATOM 1037 N N . SER A 1 123 ? 5.963 -13.171 28.506 1.00 73.19 123 SER A N 1
ATOM 1038 C CA . SER A 1 123 ? 7.087 -12.276 28.237 1.00 73.19 123 SER A CA 1
ATOM 1039 C C . SER A 1 123 ? 8.335 -12.771 28.958 1.00 73.19 123 SER A C 1
ATOM 1041 O O . SER A 1 123 ? 9.295 -13.086 28.293 1.00 73.19 123 SER A O 1
ATOM 1043 N N . GLN A 1 124 ? 8.327 -13.035 30.264 1.00 68.69 124 GLN A N 1
ATOM 1044 C CA . GLN A 1 124 ? 9.528 -13.482 30.988 1.00 68.69 124 GLN A CA 1
ATOM 1045 C C . GLN A 1 124 ? 10.154 -14.772 30.423 1.00 68.69 124 GLN A C 1
ATOM 1047 O O . GLN A 1 124 ? 11.378 -14.891 30.376 1.00 68.69 124 GLN A O 1
ATOM 1052 N N . ASN A 1 125 ? 9.337 -15.704 29.925 1.00 60.09 125 ASN A N 1
ATOM 1053 C CA . ASN A 1 125 ? 9.801 -16.964 29.340 1.00 60.09 125 ASN A CA 1
ATOM 1054 C C . ASN A 1 125 ? 10.302 -16.853 27.886 1.00 60.09 125 ASN A C 1
ATOM 1056 O O . ASN A 1 125 ? 11.010 -17.747 27.423 1.00 60.09 125 ASN A O 1
ATOM 1060 N N . LYS A 1 126 ? 9.997 -15.774 27.152 1.00 54.50 126 LYS A N 1
ATOM 1061 C CA . LYS A 1 126 ? 10.487 -15.569 25.773 1.00 54.50 126 LYS A CA 1
ATOM 1062 C C . LYS A 1 126 ? 11.780 -14.740 25.694 1.00 54.50 126 LYS A C 1
ATOM 1064 O O . LYS A 1 126 ? 12.273 -14.486 24.594 1.00 54.50 126 LYS A O 1
ATOM 1069 N N . ASP A 1 127 ? 12.350 -14.309 26.827 1.00 53.50 127 ASP A N 1
ATOM 1070 C CA . ASP A 1 127 ? 12.854 -12.937 26.838 1.00 53.50 127 ASP A CA 1
ATOM 1071 C C . ASP A 1 127 ? 14.055 -12.636 27.743 1.00 53.50 127 ASP A C 1
ATOM 1073 O O . ASP A 1 127 ? 14.002 -11.914 28.736 1.00 53.50 127 ASP A O 1
ATOM 1077 N N . THR A 1 128 ? 15.216 -13.130 27.322 1.00 53.03 128 THR A N 1
ATOM 1078 C CA . THR A 1 128 ? 16.496 -12.461 27.634 1.00 53.03 128 THR A CA 1
ATOM 1079 C C . THR A 1 128 ? 17.247 -11.990 26.391 1.00 53.03 128 THR A C 1
ATOM 1081 O O . THR A 1 128 ? 18.201 -11.228 26.514 1.00 53.03 128 THR A O 1
ATOM 1084 N N . ARG A 1 129 ? 16.817 -12.377 25.180 1.00 52.94 129 ARG A N 1
ATOM 1085 C CA . ARG A 1 129 ? 17.488 -12.000 23.920 1.00 52.94 129 ARG A CA 1
ATOM 1086 C C . ARG A 1 129 ? 16.642 -11.139 22.979 1.00 52.94 129 ARG A C 1
ATOM 1088 O O . ARG A 1 129 ? 17.226 -10.388 22.202 1.00 52.94 129 ARG A O 1
ATOM 1095 N N . LEU A 1 130 ? 15.310 -11.199 23.054 1.00 53.62 130 LEU A N 1
ATOM 1096 C CA . LEU A 1 130 ? 14.425 -10.400 22.195 1.00 53.62 130 LEU A CA 1
ATOM 1097 C C . LEU A 1 130 ? 14.141 -9.010 22.788 1.00 53.62 130 LEU A C 1
ATOM 1099 O O . LEU A 1 130 ? 14.237 -8.039 22.050 1.00 53.62 130 LEU A O 1
ATOM 1103 N N . LEU A 1 131 ? 14.002 -8.858 24.110 1.00 53.47 131 LEU A N 1
ATOM 1104 C CA . LEU A 1 131 ? 13.794 -7.570 24.797 1.00 53.47 131 LEU A CA 1
ATOM 1105 C C . LEU A 1 131 ? 14.908 -6.562 24.584 1.00 53.47 131 LEU A C 1
ATOM 1107 O O . LEU A 1 131 ? 14.642 -5.366 24.552 1.00 53.47 131 LEU A O 1
ATOM 1111 N N . GLN A 1 132 ? 16.165 -6.993 24.473 1.00 56.03 132 GLN A N 1
ATOM 1112 C CA . GLN A 1 132 ? 17.248 -6.053 24.165 1.00 56.03 132 GLN A CA 1
ATOM 1113 C C . GLN A 1 132 ? 17.134 -5.516 22.738 1.00 56.03 132 GLN A C 1
ATOM 1115 O O . GLN A 1 132 ? 17.464 -4.355 22.497 1.00 56.03 132 GLN A O 1
ATOM 1120 N N . LYS A 1 133 ? 16.625 -6.334 21.813 1.00 55.66 133 LYS A N 1
ATOM 1121 C CA . LYS A 1 133 ? 16.431 -5.958 20.416 1.00 55.66 133 LYS A CA 1
ATOM 1122 C C . LYS A 1 133 ? 15.160 -5.122 20.241 1.00 55.66 133 LYS A C 1
ATOM 1124 O O . LYS A 1 133 ? 15.231 -4.031 19.692 1.00 55.66 133 LYS A O 1
ATOM 1129 N N . GLU A 1 134 ? 14.050 -5.542 20.844 1.00 56.22 134 GLU A N 1
ATOM 1130 C CA . GLU A 1 134 ? 12.779 -4.814 20.838 1.00 56.22 134 GLU A CA 1
ATOM 1131 C C . GLU A 1 134 ? 12.838 -3.512 21.641 1.00 56.22 134 GLU A C 1
ATOM 1133 O O . GLU A 1 134 ? 12.255 -2.527 21.219 1.00 56.22 134 GLU A O 1
ATOM 1138 N N . ARG A 1 135 ? 13.588 -3.413 22.751 1.00 58.31 135 ARG A N 1
ATOM 1139 C CA . ARG A 1 135 ? 13.800 -2.111 23.419 1.00 58.31 135 ARG A CA 1
ATOM 1140 C C . ARG A 1 135 ? 14.617 -1.150 22.561 1.00 58.31 135 ARG A C 1
ATOM 1142 O O . ARG A 1 135 ? 14.361 0.051 22.613 1.00 58.31 135 ARG A O 1
ATOM 1149 N N . GLY A 1 136 ? 15.570 -1.661 21.780 1.00 63.62 136 GLY A N 1
ATOM 1150 C CA . GLY A 1 136 ? 16.300 -0.870 20.789 1.00 63.62 136 GLY A CA 1
ATOM 1151 C C . GLY A 1 136 ? 15.379 -0.377 19.673 1.00 63.62 136 GLY A C 1
ATOM 1152 O O . GLY A 1 136 ? 15.360 0.816 19.378 1.00 63.62 136 GLY A O 1
ATOM 1153 N N . GLU A 1 137 ? 14.556 -1.272 19.126 1.00 66.06 137 GLU A N 1
ATOM 1154 C CA . GLU A 1 137 ? 13.597 -0.969 18.058 1.00 66.06 137 GLU A CA 1
ATOM 1155 C C . GLU A 1 137 ? 12.466 -0.048 18.544 1.00 66.06 137 GLU A C 1
ATOM 1157 O O . GLU A 1 137 ? 12.156 0.932 17.881 1.00 66.06 137 GLU A O 1
ATOM 1162 N N . VAL A 1 138 ? 11.919 -0.243 19.746 1.00 72.44 138 VAL A N 1
ATOM 1163 C CA . VAL A 1 138 ? 10.902 0.640 20.345 1.00 72.44 138 VAL A CA 1
ATOM 1164 C C . VAL A 1 138 ? 11.486 2.011 20.683 1.00 72.44 138 VAL A C 1
ATOM 1166 O O . VAL A 1 138 ? 10.827 3.021 20.452 1.00 72.44 138 VAL A O 1
ATOM 1169 N N . GLN A 1 139 ? 12.725 2.103 21.181 1.00 74.69 139 GLN A N 1
ATOM 1170 C CA . GLN A 1 139 ? 13.380 3.406 21.363 1.00 74.69 139 GLN A CA 1
ATOM 1171 C C . GLN A 1 139 ? 13.653 4.104 20.032 1.00 74.69 139 GLN A C 1
ATOM 1173 O O . GLN A 1 139 ? 13.565 5.330 19.961 1.00 74.69 139 GLN A O 1
ATOM 1178 N N . GLN A 1 140 ? 13.979 3.349 18.985 1.00 77.56 140 GLN A N 1
ATOM 1179 C CA . GLN A 1 140 ? 14.146 3.896 17.647 1.00 77.56 140 GLN A CA 1
ATOM 1180 C C . GLN A 1 140 ? 12.807 4.394 17.089 1.00 77.56 140 GLN A C 1
ATOM 1182 O O . GLN A 1 140 ? 12.729 5.545 16.672 1.00 77.56 140 GLN A O 1
ATOM 1187 N N . VAL A 1 141 ? 11.738 3.606 17.204 1.00 79.56 141 VAL A N 1
ATOM 1188 C CA . VAL A 1 141 ? 10.375 3.994 16.813 1.00 79.56 141 VAL A CA 1
ATOM 1189 C C . VAL A 1 141 ? 9.895 5.212 17.604 1.00 79.56 141 VAL A C 1
ATOM 1191 O O . VAL A 1 141 ? 9.289 6.110 17.031 1.00 79.56 141 VAL A O 1
ATOM 1194 N N . LEU A 1 142 ? 10.198 5.311 18.901 1.00 81.00 142 LEU A N 1
ATOM 1195 C CA . LEU A 1 142 ? 9.864 6.491 19.705 1.00 81.00 142 LEU A CA 1
ATOM 1196 C C . LEU A 1 142 ? 10.647 7.733 19.262 1.00 81.00 142 LEU A C 1
ATOM 1198 O O . LEU A 1 142 ? 10.074 8.819 19.207 1.00 81.00 142 LEU A O 1
ATOM 1202 N N . LYS A 1 143 ? 11.930 7.588 18.905 1.00 83.38 143 LYS A N 1
ATOM 1203 C CA . LYS A 1 143 ? 12.732 8.685 18.342 1.00 83.38 143 LYS A CA 1
ATOM 1204 C C . LYS A 1 143 ? 12.209 9.124 16.978 1.00 83.38 143 LYS A C 1
ATOM 1206 O O . LYS A 1 143 ? 12.103 10.323 16.742 1.00 83.38 143 LYS A O 1
ATOM 1211 N N . GLU A 1 144 ? 11.855 8.181 16.111 1.00 85.62 144 GLU A N 1
ATOM 1212 C CA . GLU A 1 144 ? 11.254 8.455 14.803 1.00 85.62 144 GLU A CA 1
ATOM 1213 C C . GLU A 1 144 ? 9.887 9.129 14.966 1.00 85.62 144 GLU A C 1
ATOM 1215 O O . GLU A 1 144 ? 9.626 10.153 14.342 1.00 85.62 144 GLU A O 1
ATOM 1220 N N . ALA A 1 145 ? 9.046 8.651 15.885 1.00 83.19 145 ALA A N 1
ATOM 1221 C CA . ALA A 1 145 ? 7.767 9.274 16.208 1.00 83.19 145 ALA A CA 1
ATOM 1222 C C . ALA A 1 145 ? 7.937 10.691 16.779 1.00 83.19 145 ALA A C 1
ATOM 1224 O O . ALA A 1 145 ? 7.161 11.587 16.448 1.00 83.19 145 ALA A O 1
ATOM 1225 N N . GLU A 1 146 ? 8.957 10.938 17.606 1.00 89.12 146 GLU A N 1
ATOM 1226 C CA . GLU A 1 146 ? 9.249 12.276 18.125 1.00 89.12 146 GLU A CA 1
ATOM 1227 C C . GLU A 1 146 ? 9.793 13.211 17.034 1.00 89.12 146 GLU A C 1
ATOM 1229 O O . GLU A 1 146 ? 9.434 14.389 16.998 1.00 89.12 146 GLU A O 1
ATOM 1234 N N . GLN A 1 147 ? 10.609 12.694 16.112 1.00 87.12 147 GLN A N 1
ATOM 1235 C CA . GLN A 1 147 ? 11.061 13.426 14.927 1.00 87.12 147 GLN A CA 1
ATOM 1236 C C . GLN A 1 147 ? 9.890 13.779 14.008 1.00 87.12 147 GLN A C 1
ATOM 1238 O O . GLN A 1 147 ? 9.771 14.937 13.616 1.00 87.12 147 GLN A O 1
ATOM 1243 N N . ILE A 1 148 ? 8.988 12.831 13.746 1.00 86.31 148 ILE A N 1
ATOM 1244 C CA . ILE A 1 148 ? 7.761 13.040 12.967 1.00 86.31 148 ILE A CA 1
ATOM 1245 C C . ILE A 1 148 ? 6.851 14.055 13.662 1.00 86.31 148 ILE A C 1
ATOM 1247 O O . ILE A 1 148 ? 6.320 14.965 13.033 1.00 86.31 148 ILE A O 1
ATOM 1251 N N . LYS A 1 149 ? 6.694 13.964 14.985 1.00 87.75 149 LYS A N 1
ATOM 1252 C CA . LYS A 1 149 ? 5.911 14.936 15.756 1.00 87.75 149 LYS A CA 1
ATOM 1253 C C . LYS A 1 149 ? 6.520 16.338 15.674 1.00 87.75 149 LYS A C 1
ATOM 1255 O O . LYS A 1 149 ? 5.781 17.312 15.547 1.00 87.75 149 LYS A O 1
ATOM 1260 N N . LYS A 1 150 ? 7.851 16.455 15.732 1.00 90.44 150 LYS A N 1
ATOM 1261 C CA . LYS A 1 150 ? 8.554 17.733 15.546 1.00 90.44 150 LYS A CA 1
ATOM 1262 C C . LYS A 1 150 ? 8.376 18.257 14.122 1.00 90.44 150 LYS A C 1
ATOM 1264 O O . LYS A 1 150 ? 8.021 19.422 13.983 1.00 90.44 150 LYS A O 1
ATOM 1269 N N . SER A 1 151 ? 8.538 17.427 13.088 1.00 86.44 151 SER A N 1
ATOM 1270 C CA . SER A 1 151 ? 8.342 17.849 11.694 1.00 86.44 151 SER A CA 1
ATOM 1271 C C . SER A 1 151 ? 6.905 18.301 11.438 1.00 86.44 151 SER A C 1
ATOM 1273 O O . SER A 1 151 ? 6.710 19.388 10.910 1.00 86.44 151 SER A O 1
ATOM 1275 N N . LEU A 1 152 ? 5.909 17.551 11.921 1.00 85.31 152 LEU A N 1
ATOM 1276 C CA . LEU A 1 152 ? 4.493 17.931 11.863 1.00 85.31 152 LEU A CA 1
ATOM 1277 C C . LEU A 1 152 ? 4.213 19.232 12.611 1.00 85.31 152 LEU A C 1
ATOM 1279 O O . LEU A 1 152 ? 3.412 20.035 12.152 1.00 85.31 152 LEU A O 1
ATOM 1283 N N . SER A 1 153 ? 4.857 19.459 13.759 1.00 87.50 153 SER A N 1
ATOM 1284 C CA . SER A 1 153 ? 4.711 20.712 14.502 1.00 87.50 153 SER A CA 1
ATOM 1285 C C . SER A 1 153 ? 5.289 21.900 13.733 1.00 87.50 153 SER A C 1
ATOM 1287 O O . SER A 1 153 ? 4.665 22.959 13.717 1.00 87.50 153 SER A O 1
ATOM 1289 N N . TYR A 1 154 ? 6.456 21.739 13.100 1.00 87.50 154 TYR A N 1
ATOM 1290 C CA . TYR A 1 154 ? 7.043 22.773 12.246 1.00 87.50 154 TYR A CA 1
ATOM 1291 C C . TYR A 1 154 ? 6.170 23.042 11.020 1.00 87.50 154 TYR A C 1
ATOM 1293 O O . TYR A 1 154 ? 5.898 24.196 10.712 1.00 87.50 154 TYR A O 1
ATOM 1301 N N . GLU A 1 155 ? 5.669 21.993 10.372 1.00 82.56 155 GLU A N 1
ATOM 1302 C CA . GLU A 1 155 ? 4.810 22.095 9.193 1.00 82.56 155 GLU A CA 1
ATOM 1303 C C . GLU A 1 155 ? 3.445 22.709 9.532 1.00 82.56 155 GLU A C 1
ATOM 1305 O O . GLU A 1 155 ? 2.953 23.559 8.800 1.00 82.56 155 GLU A O 1
ATOM 1310 N N . LEU A 1 156 ? 2.862 22.386 10.693 1.00 84.50 156 LEU A N 1
ATOM 1311 C CA . LEU A 1 156 ? 1.654 23.046 11.199 1.00 84.50 156 LEU A CA 1
ATOM 1312 C C . LEU A 1 156 ? 1.884 24.521 11.515 1.00 84.50 156 LEU A C 1
ATOM 1314 O O . LEU A 1 156 ? 0.992 25.339 11.292 1.00 84.50 156 LEU A O 1
ATOM 1318 N N . GLN A 1 157 ? 3.041 24.865 12.079 1.00 83.75 157 GLN A N 1
ATOM 1319 C CA . GLN A 1 157 ? 3.379 26.253 12.373 1.00 83.75 157 GLN A CA 1
ATOM 1320 C C . GLN A 1 157 ? 3.603 27.045 11.081 1.00 83.75 157 GLN A C 1
ATOM 1322 O O . GLN A 1 157 ? 3.121 28.172 10.977 1.00 83.75 157 GLN A O 1
ATOM 1327 N N . ASP A 1 158 ? 4.255 26.441 10.087 1.00 79.31 158 ASP A N 1
ATOM 1328 C CA . ASP A 1 158 ? 4.430 27.026 8.760 1.00 79.31 158 ASP A CA 1
ATOM 1329 C C . ASP A 1 158 ? 3.084 27.181 8.043 1.00 79.31 158 ASP A C 1
ATOM 1331 O O . ASP A 1 158 ? 2.756 28.265 7.579 1.00 79.31 158 ASP A O 1
ATOM 1335 N N . LEU A 1 159 ? 2.221 26.160 8.072 1.00 76.94 159 LEU A N 1
ATOM 1336 C CA . LEU A 1 159 ? 0.859 26.225 7.536 1.00 76.94 159 LEU A CA 1
ATOM 1337 C C . LEU A 1 159 ? 0.008 27.298 8.216 1.00 76.94 159 LEU A C 1
ATOM 1339 O O . LEU A 1 159 ? -0.742 27.989 7.533 1.00 76.94 159 LEU A O 1
ATOM 1343 N N . LYS A 1 160 ? 0.109 27.466 9.539 1.00 77.94 160 LYS A N 1
ATOM 1344 C CA . LYS A 1 160 ? -0.599 28.537 10.259 1.00 77.94 160 LYS A CA 1
ATOM 1345 C C . LYS A 1 160 ? -0.082 29.914 9.866 1.00 77.94 160 LYS A C 1
ATOM 1347 O O . LYS A 1 160 ? -0.888 30.783 9.555 1.00 77.94 160 LYS A O 1
ATOM 1352 N N . LYS A 1 161 ? 1.240 30.088 9.806 1.00 72.31 161 LYS A N 1
ATOM 1353 C CA . LYS A 1 161 ? 1.868 31.334 9.360 1.00 72.31 161 LYS A CA 1
ATOM 1354 C C . LYS A 1 161 ? 1.486 31.662 7.914 1.00 72.31 161 LYS A C 1
ATOM 1356 O O . LYS A 1 161 ? 1.140 32.798 7.612 1.00 72.31 161 LYS A O 1
ATOM 13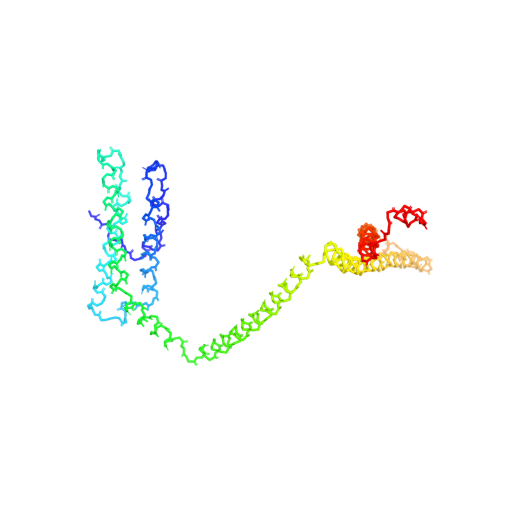61 N N . ASN A 1 162 ? 1.474 30.657 7.042 1.00 64.62 162 ASN A N 1
ATOM 1362 C CA . ASN A 1 162 ? 1.055 30.782 5.651 1.00 64.62 162 ASN A CA 1
ATOM 1363 C C . ASN A 1 162 ? -0.443 31.089 5.550 1.00 64.62 162 ASN A C 1
ATOM 1365 O O . ASN A 1 162 ? -0.829 31.917 4.737 1.00 64.62 162 ASN A O 1
ATOM 1369 N N . LYS A 1 163 ? -1.290 30.490 6.396 1.00 66.75 163 LYS A N 1
ATOM 1370 C CA . LYS A 1 163 ? -2.726 30.786 6.454 1.00 66.75 163 LYS A CA 1
ATOM 1371 C C . LYS A 1 163 ? -2.995 32.230 6.890 1.00 66.75 163 LYS A C 1
ATOM 1373 O O . LYS A 1 163 ? -3.770 32.910 6.231 1.00 66.75 163 LYS A O 1
ATOM 1378 N N . GLU A 1 164 ? -2.335 32.711 7.940 1.00 63.56 164 GLU A N 1
ATOM 1379 C CA . GLU A 1 164 ? -2.453 34.103 8.409 1.00 63.56 164 GLU A CA 1
ATOM 1380 C C . GLU A 1 164 ? -1.917 35.104 7.370 1.00 63.56 164 GLU A C 1
ATOM 1382 O O . GLU A 1 164 ? -2.486 36.179 7.161 1.00 63.56 164 GLU A O 1
ATOM 1387 N N . ALA A 1 165 ? -0.860 34.732 6.644 1.00 58.16 165 ALA A N 1
ATOM 1388 C CA . ALA A 1 165 ? -0.352 35.514 5.525 1.00 58.16 165 ALA A CA 1
ATOM 1389 C C . ALA A 1 165 ? -1.348 35.527 4.338 1.00 58.16 165 ALA A C 1
ATOM 1391 O O . ALA A 1 165 ? -1.620 36.581 3.771 1.00 58.16 165 ALA A O 1
ATOM 1392 N N . ILE A 1 166 ? -1.963 34.385 3.999 1.00 56.50 166 ILE A N 1
ATOM 1393 C CA . ILE A 1 166 ? -2.983 34.261 2.937 1.00 56.50 166 ILE A CA 1
ATOM 1394 C C . ILE A 1 166 ? -4.256 35.051 3.281 1.00 56.50 166 ILE A C 1
ATOM 1396 O O . ILE A 1 166 ? -4.879 35.628 2.393 1.00 56.50 166 ILE A O 1
ATOM 1400 N N . GLU A 1 167 ? -4.657 35.079 4.554 1.00 57.56 167 GLU A N 1
ATOM 1401 C CA . GLU A 1 167 ? -5.824 35.840 5.019 1.00 57.56 167 GLU A CA 1
ATOM 1402 C C . GLU A 1 167 ? -5.564 37.358 5.052 1.00 57.56 167 GLU A C 1
ATOM 1404 O O . GLU A 1 167 ? -6.504 3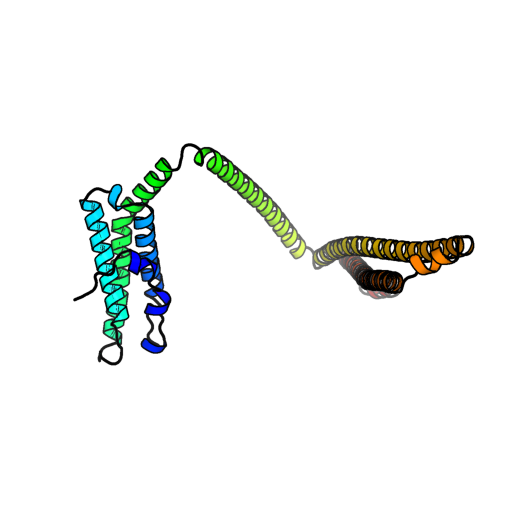8.139 4.886 1.00 57.56 167 GLU A O 1
ATOM 1409 N N . SER A 1 168 ? -4.306 37.791 5.208 1.00 59.94 168 SER A N 1
ATOM 1410 C CA . SER A 1 168 ? -3.926 39.213 5.208 1.00 59.94 168 SER A CA 1
ATOM 1411 C C . SER A 1 168 ? -3.617 39.776 3.813 1.00 59.94 168 SER A C 1
ATOM 1413 O O . SER A 1 168 ? -3.960 40.928 3.535 1.00 59.94 168 SER A O 1
ATOM 1415 N N . GLU A 1 169 ? -3.060 38.981 2.895 1.00 55.25 169 GLU A N 1
ATOM 1416 C CA . GLU A 1 169 ? -2.792 39.388 1.511 1.00 55.25 169 GLU A CA 1
ATOM 1417 C C . GLU A 1 169 ? -3.873 38.861 0.555 1.00 55.25 169 GLU A C 1
ATOM 1419 O O . GLU A 1 169 ? -3.850 37.712 0.116 1.00 55.25 169 GLU A O 1
ATOM 1424 N N . ARG A 1 170 ? -4.826 39.724 0.180 1.00 55.22 170 ARG A N 1
ATOM 1425 C CA . ARG A 1 170 ? -5.909 39.425 -0.778 1.00 55.22 170 ARG A CA 1
ATOM 1426 C C . ARG A 1 170 ? -5.374 38.865 -2.113 1.00 55.22 170 ARG A C 1
ATOM 1428 O O . ARG A 1 170 ? -5.084 39.617 -3.037 1.00 55.22 170 ARG A O 1
ATOM 1435 N N . GLY A 1 171 ? -5.286 37.541 -2.240 1.00 53.56 171 GLY A N 1
ATOM 1436 C CA . GLY A 1 171 ? -5.066 36.817 -3.502 1.00 53.56 171 GLY A CA 1
ATOM 1437 C C . GLY A 1 171 ? -3.625 36.740 -4.033 1.00 53.56 171 GLY A C 1
ATOM 1438 O O . GLY A 1 171 ? -3.365 35.891 -4.888 1.00 53.56 171 GLY A O 1
ATOM 1439 N N . ALA A 1 172 ? -2.680 37.536 -3.520 1.00 58.50 172 ALA A N 1
ATOM 1440 C CA . ALA A 1 172 ? -1.276 37.502 -3.952 1.00 58.50 172 ALA A CA 1
ATOM 1441 C C . ALA A 1 172 ? -0.580 36.188 -3.538 1.00 58.50 172 ALA A C 1
ATOM 1443 O O . ALA A 1 172 ? -0.065 35.452 -4.383 1.00 58.50 172 ALA A O 1
ATOM 1444 N N . LEU A 1 173 ? -0.689 35.801 -2.265 1.00 57.69 173 LEU A N 1
ATOM 1445 C CA . LEU A 1 173 ? -0.079 34.580 -1.724 1.00 57.69 173 LEU A CA 1
ATOM 1446 C C . LEU A 1 173 ? -0.558 33.261 -2.367 1.00 57.69 173 LEU A C 1
ATOM 1448 O O . LEU A 1 173 ? 0.293 32.439 -2.714 1.00 57.69 173 LEU A O 1
ATOM 1452 N N . PRO A 1 174 ? -1.866 33.039 -2.616 1.00 62.78 174 PRO A N 1
ATOM 1453 C CA . PRO A 1 174 ? -2.335 31.865 -3.356 1.00 62.78 174 PRO A CA 1
ATOM 1454 C C . PRO A 1 174 ? -1.750 31.770 -4.772 1.00 62.78 174 PRO A C 1
ATOM 1456 O O . PRO A 1 174 ? -1.399 30.680 -5.222 1.00 62.78 174 PRO A O 1
ATOM 1459 N N . SER A 1 175 ? -1.604 32.902 -5.471 1.00 65.19 175 SER A N 1
ATOM 1460 C CA . SER A 1 175 ? -1.015 32.932 -6.815 1.00 65.19 175 SER A CA 1
ATOM 1461 C C . SER A 1 175 ? 0.495 32.665 -6.799 1.00 65.19 175 SER A C 1
ATOM 1463 O O . SER A 1 175 ? 0.994 31.923 -7.646 1.00 65.19 175 SER A O 1
ATOM 1465 N N . ALA A 1 176 ? 1.212 33.168 -5.788 1.00 69.31 176 ALA A N 1
ATOM 1466 C CA . ALA A 1 176 ? 2.623 32.868 -5.567 1.00 69.31 176 ALA A CA 1
ATOM 1467 C C . ALA A 1 176 ? 2.851 31.382 -5.232 1.00 69.31 176 ALA A C 1
ATOM 1469 O O . ALA A 1 176 ? 3.746 30.756 -5.801 1.00 69.31 176 ALA A O 1
ATOM 1470 N N . TYR A 1 177 ? 2.007 30.794 -4.377 1.00 76.50 177 TYR A N 1
ATOM 1471 C CA . TYR A 1 177 ? 2.064 29.372 -4.027 1.00 76.50 177 TYR A CA 1
ATOM 1472 C C . TYR A 1 177 ? 1.794 28.467 -5.238 1.00 76.50 177 TYR A C 1
ATOM 1474 O O . TYR A 1 177 ? 2.573 27.556 -5.516 1.00 76.50 177 TYR A O 1
ATOM 1482 N N . LEU A 1 178 ? 0.745 28.760 -6.018 1.00 78.62 178 LEU A N 1
ATOM 1483 C CA . LEU A 1 178 ? 0.466 28.048 -7.270 1.00 78.62 178 LEU A CA 1
ATOM 1484 C C . LEU A 1 178 ? 1.626 28.175 -8.267 1.00 78.62 178 LEU A C 1
ATOM 1486 O O . LEU A 1 178 ? 1.953 27.209 -8.951 1.00 78.62 178 LEU A O 1
ATOM 1490 N N . GLY A 1 179 ? 2.286 29.336 -8.320 1.00 79.56 179 GLY A N 1
ATOM 1491 C CA . GLY A 1 179 ? 3.509 29.523 -9.097 1.00 79.56 179 GLY A CA 1
ATOM 1492 C C . GLY A 1 179 ? 4.627 28.573 -8.656 1.00 79.56 179 GLY A C 1
ATOM 1493 O O . GLY A 1 179 ? 5.186 27.849 -9.478 1.00 79.56 179 GLY A O 1
ATOM 1494 N N . VAL A 1 180 ? 4.934 28.509 -7.360 1.00 82.50 180 VAL A N 1
ATOM 1495 C CA . VAL A 1 180 ? 5.957 27.584 -6.838 1.00 82.50 180 VAL A CA 1
ATOM 1496 C C . VAL A 1 180 ? 5.627 26.130 -7.192 1.00 82.50 180 VAL A C 1
ATOM 1498 O O . VAL A 1 180 ? 6.506 25.398 -7.654 1.00 82.50 180 VAL A O 1
ATOM 1501 N N . GLU A 1 181 ? 4.364 25.729 -7.060 1.00 85.56 181 GLU A N 1
ATOM 1502 C CA . GLU A 1 181 ? 3.927 24.363 -7.350 1.00 85.56 181 GLU A CA 1
ATOM 1503 C C . GLU A 1 181 ? 3.994 24.028 -8.850 1.00 85.56 181 GLU A C 1
ATOM 1505 O O . GLU A 1 181 ? 4.555 23.000 -9.232 1.00 85.56 181 GLU A O 1
ATOM 1510 N N . PHE A 1 182 ? 3.531 24.917 -9.738 1.00 87.56 182 PHE A N 1
ATOM 1511 C CA . PHE A 1 182 ? 3.671 24.708 -11.185 1.00 87.56 182 PHE A CA 1
ATOM 1512 C C . PHE A 1 182 ? 5.133 24.670 -11.627 1.00 87.56 182 PHE A C 1
ATOM 1514 O O . PHE A 1 182 ? 5.482 23.881 -12.503 1.00 87.56 182 PHE A O 1
ATOM 1521 N N . LYS A 1 183 ? 6.008 25.460 -10.995 1.00 87.31 183 LYS A N 1
ATOM 1522 C CA . LYS A 1 183 ? 7.451 25.428 -11.260 1.00 87.31 183 LYS A CA 1
ATOM 1523 C C . LYS A 1 183 ? 8.075 24.095 -10.853 1.00 87.31 183 LYS A C 1
ATOM 1525 O O . LYS A 1 183 ? 8.902 23.558 -11.591 1.00 87.31 183 LYS A O 1
ATOM 1530 N N . LYS A 1 184 ? 7.669 23.547 -9.707 1.00 90.81 184 LYS A N 1
ATOM 1531 C CA . LYS A 1 184 ? 8.103 22.222 -9.253 1.00 90.81 184 LYS A CA 1
ATOM 1532 C C . LYS A 1 184 ? 7.651 21.132 -10.229 1.00 90.81 184 LYS A C 1
ATOM 1534 O O . LYS A 1 184 ? 8.485 20.361 -10.697 1.00 90.81 184 LYS A O 1
ATOM 1539 N N . GLN A 1 185 ? 6.373 21.135 -10.610 1.00 88.00 185 GLN A N 1
ATOM 1540 C CA . GLN A 1 185 ? 5.817 20.190 -11.588 1.00 88.00 185 GLN A CA 1
ATOM 1541 C C . GLN A 1 185 ? 6.509 20.298 -12.952 1.00 88.00 185 GLN A C 1
ATOM 1543 O O . GLN A 1 185 ? 6.836 19.282 -13.562 1.00 88.00 185 GLN A O 1
ATOM 1548 N N . SER A 1 186 ? 6.801 21.516 -13.418 1.00 88.38 186 SER A N 1
ATOM 1549 C CA . SER A 1 186 ? 7.605 21.728 -14.624 1.00 88.38 186 SER A CA 1
ATOM 1550 C C . SER A 1 186 ? 8.988 21.087 -14.508 1.00 88.38 186 SER A C 1
ATOM 1552 O O . SER A 1 186 ? 9.399 20.385 -15.424 1.00 88.38 186 SER A O 1
ATOM 1554 N N . GLY A 1 187 ? 9.694 21.261 -13.388 1.00 90.75 187 GLY A N 1
ATOM 1555 C CA . GLY A 1 187 ? 11.002 20.629 -13.182 1.00 90.75 187 GLY A CA 1
ATOM 1556 C C . GLY A 1 187 ? 10.944 19.096 -13.235 1.00 90.75 187 GLY A C 1
ATOM 1557 O O . GLY A 1 187 ? 11.808 18.455 -13.839 1.00 90.75 187 GLY A O 1
ATOM 1558 N N . GLU A 1 188 ? 9.898 18.497 -12.664 1.00 92.69 188 GLU A N 1
ATOM 1559 C CA . GLU A 1 188 ? 9.673 17.048 -12.720 1.00 92.69 188 GLU A CA 1
ATOM 1560 C C . GLU A 1 188 ? 9.378 16.564 -14.148 1.00 92.69 188 GLU A C 1
ATOM 1562 O O . GLU A 1 188 ? 9.997 15.603 -14.615 1.00 92.69 188 GLU A O 1
ATOM 1567 N N . PHE A 1 189 ? 8.501 17.256 -14.882 1.00 92.06 189 PHE A N 1
ATOM 1568 C CA . PHE A 1 189 ? 8.200 16.930 -16.279 1.00 92.06 189 PHE A CA 1
ATOM 1569 C C . PHE A 1 189 ? 9.393 17.153 -17.210 1.00 92.06 189 PHE A C 1
ATOM 1571 O O . PHE A 1 189 ? 9.587 16.378 -18.146 1.00 92.06 189 PHE A O 1
ATOM 1578 N N . GLU A 1 190 ? 10.234 18.154 -16.947 1.00 93.25 190 GLU A N 1
ATOM 1579 C CA . GLU A 1 190 ? 11.479 18.369 -17.684 1.00 93.25 190 GLU A CA 1
ATOM 1580 C C . GLU A 1 190 ? 12.444 17.200 -17.488 1.00 93.25 190 GLU A C 1
ATOM 1582 O O . GLU A 1 190 ? 12.993 16.681 -18.465 1.00 93.25 190 GLU A O 1
ATOM 1587 N N . LYS A 1 191 ? 12.625 16.748 -16.241 1.00 94.81 191 LYS A N 1
ATOM 1588 C CA . LYS A 1 191 ? 13.471 15.592 -15.933 1.00 94.81 191 LYS A CA 1
ATOM 1589 C C . LYS A 1 191 ? 12.965 14.338 -16.647 1.00 94.81 191 LYS A C 1
ATOM 1591 O O . LYS A 1 191 ? 13.737 13.693 -17.355 1.00 94.81 191 LYS A O 1
ATOM 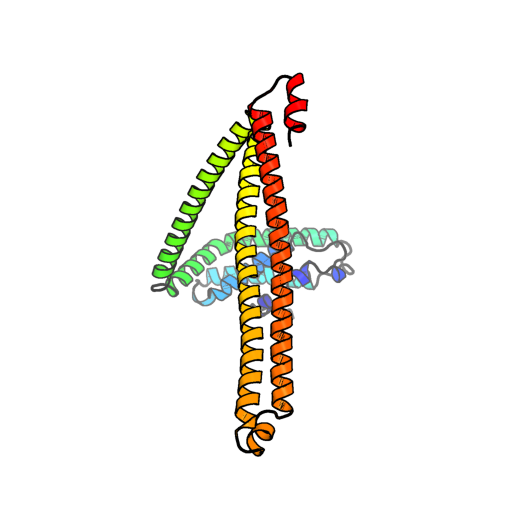1596 N N . GLN A 1 192 ? 11.672 14.037 -16.530 1.00 92.06 192 GLN A N 1
ATOM 1597 C CA . GLN A 1 192 ? 11.074 12.859 -17.165 1.00 92.06 192 GLN A CA 1
ATOM 1598 C C . GLN A 1 192 ? 11.132 12.947 -18.696 1.00 92.06 192 GLN A C 1
ATOM 1600 O O . GLN A 1 192 ? 11.486 11.975 -19.361 1.00 92.06 192 GLN A O 1
ATOM 1605 N N . SER A 1 193 ? 10.877 14.122 -19.277 1.00 91.88 193 SER A N 1
ATOM 1606 C CA . SER A 1 193 ? 11.040 14.358 -20.715 1.00 91.88 193 SER A CA 1
ATOM 1607 C C . SER A 1 193 ? 12.484 14.095 -21.166 1.00 91.88 193 SER A C 1
ATOM 1609 O O . SER A 1 193 ? 12.708 13.367 -22.131 1.00 91.88 193 SER A O 1
ATOM 1611 N N . LYS A 1 194 ? 13.496 14.582 -20.437 1.00 93.62 194 LYS A N 1
ATOM 1612 C CA . LYS A 1 194 ? 14.909 14.298 -20.755 1.00 93.62 194 LYS A CA 1
ATOM 1613 C C . LYS A 1 194 ? 15.246 12.810 -20.659 1.00 93.62 194 LYS A C 1
ATOM 1615 O O . LYS A 1 194 ? 15.947 12.297 -21.532 1.00 93.62 194 LYS A O 1
ATOM 1620 N N . GLU A 1 195 ? 14.741 12.111 -19.647 1.00 94.38 195 GLU A N 1
ATOM 1621 C CA . GLU A 1 195 ? 14.950 10.668 -19.476 1.00 94.38 195 GLU A CA 1
ATOM 1622 C C . GLU A 1 195 ? 14.359 9.868 -20.646 1.00 94.38 195 GLU A C 1
ATOM 1624 O O . GLU A 1 195 ? 15.076 9.094 -21.288 1.00 94.38 195 GLU A O 1
ATOM 1629 N N . TRP A 1 196 ? 13.094 10.115 -21.003 1.00 92.94 196 TRP A N 1
ATOM 1630 C CA . TRP A 1 196 ? 12.450 9.472 -22.155 1.00 92.94 196 TRP A CA 1
ATOM 1631 C C . TRP A 1 196 ? 13.103 9.860 -23.485 1.00 92.94 196 TRP A C 1
ATOM 1633 O O . TRP A 1 196 ? 13.272 9.011 -24.363 1.00 92.94 196 TRP A O 1
ATOM 1643 N N . GLY A 1 197 ? 13.539 11.114 -23.624 1.00 91.31 197 GLY A N 1
ATOM 1644 C CA . GLY A 1 197 ? 14.293 11.592 -24.782 1.00 91.31 197 GLY A CA 1
ATOM 1645 C C . GLY A 1 197 ? 15.637 10.874 -24.939 1.00 91.31 197 GLY A C 1
ATOM 1646 O O . GLY A 1 197 ? 15.981 10.441 -26.040 1.00 91.31 197 GLY A O 1
ATOM 1647 N N . SER A 1 198 ? 16.369 10.670 -23.840 1.00 93.31 198 SER A N 1
ATOM 1648 C CA . SER A 1 198 ? 17.602 9.873 -23.828 1.00 93.31 198 SER A CA 1
ATOM 1649 C C . SER A 1 198 ? 17.326 8.410 -24.182 1.00 93.31 198 SER A C 1
ATOM 1651 O O . SER A 1 198 ? 18.036 7.835 -25.008 1.00 93.31 198 SER A O 1
ATOM 1653 N N . GLY A 1 199 ? 16.263 7.822 -23.624 1.00 90.94 199 GLY A N 1
ATOM 1654 C CA . GLY A 1 199 ? 15.815 6.467 -23.956 1.00 90.94 199 GLY A CA 1
ATOM 1655 C C . GLY A 1 199 ? 15.514 6.296 -25.447 1.00 90.94 199 GLY A C 1
ATOM 1656 O O . GLY A 1 199 ? 15.988 5.342 -26.063 1.00 90.94 199 GLY A O 1
ATOM 1657 N N . ARG A 1 200 ? 14.823 7.269 -26.056 1.00 92.25 200 ARG A N 1
ATOM 1658 C CA . ARG A 1 200 ? 14.549 7.307 -27.501 1.00 92.25 200 ARG A CA 1
ATOM 1659 C C . ARG A 1 200 ? 15.838 7.301 -28.326 1.00 92.25 200 ARG A C 1
ATOM 1661 O O . ARG A 1 200 ? 15.957 6.512 -29.257 1.00 92.25 200 ARG A O 1
ATOM 1668 N N . ILE A 1 201 ? 16.808 8.153 -27.980 1.00 93.62 201 ILE A N 1
ATOM 1669 C CA . ILE A 1 201 ? 18.099 8.232 -28.687 1.00 93.62 201 ILE A CA 1
ATOM 1670 C C . ILE A 1 201 ? 18.875 6.916 -28.552 1.00 93.62 201 ILE A C 1
ATOM 1672 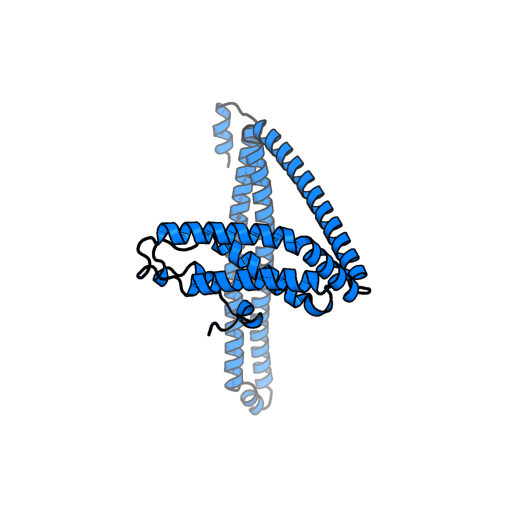O O . ILE A 1 201 ? 19.405 6.413 -29.538 1.00 93.62 201 ILE A O 1
ATOM 1676 N N . LYS A 1 202 ? 18.906 6.318 -27.355 1.00 93.00 202 LYS A N 1
ATOM 1677 C CA . LYS A 1 202 ? 19.560 5.020 -27.126 1.00 93.00 202 LYS A CA 1
ATOM 1678 C C . LYS A 1 202 ? 18.919 3.903 -27.950 1.00 93.00 202 LYS A C 1
ATOM 1680 O O . LYS A 1 202 ? 19.643 3.140 -28.583 1.00 93.00 202 LYS A O 1
ATOM 1685 N N . ALA A 1 203 ? 17.588 3.828 -27.977 1.00 90.88 203 ALA A N 1
ATOM 1686 C CA . ALA A 1 203 ? 16.860 2.839 -28.771 1.00 90.88 203 ALA A CA 1
ATOM 1687 C C . ALA A 1 203 ? 17.129 3.006 -30.275 1.00 90.88 203 ALA A C 1
ATOM 1689 O O . ALA A 1 203 ? 17.386 2.021 -30.964 1.00 90.88 203 ALA A O 1
ATOM 1690 N N . LEU A 1 204 ? 17.147 4.251 -30.767 1.00 94.31 204 LEU A N 1
ATOM 1691 C CA . LEU A 1 204 ? 17.495 4.551 -32.155 1.00 94.31 204 LEU A CA 1
ATOM 1692 C C . LEU A 1 204 ? 18.935 4.129 -32.479 1.00 94.31 204 LEU A C 1
ATOM 1694 O O . LEU A 1 204 ? 19.163 3.466 -33.484 1.00 94.31 204 LEU A O 1
ATOM 1698 N N . ASN A 1 205 ? 19.895 4.452 -31.610 1.00 94.75 205 ASN A N 1
ATOM 1699 C CA . ASN A 1 205 ? 21.296 4.071 -31.798 1.00 94.75 205 ASN A CA 1
ATOM 1700 C C . ASN A 1 205 ? 21.487 2.549 -31.804 1.00 94.75 205 ASN A C 1
ATOM 1702 O O . ASN A 1 205 ? 22.253 2.039 -32.618 1.00 94.75 205 ASN A O 1
ATOM 1706 N N . LEU A 1 206 ? 20.782 1.817 -30.935 1.00 94.62 206 LEU A N 1
ATOM 1707 C CA . LEU A 1 206 ? 20.795 0.351 -30.930 1.00 94.62 206 LEU A CA 1
ATOM 1708 C C . LEU A 1 206 ? 20.232 -0.223 -32.231 1.00 94.62 206 LEU A C 1
ATOM 1710 O O . LEU A 1 206 ? 20.830 -1.133 -32.799 1.00 94.62 206 LEU A O 1
ATOM 1714 N N . LEU A 1 207 ? 19.121 0.327 -32.723 1.00 94.00 207 LEU A N 1
ATOM 1715 C CA . LEU A 1 207 ? 18.507 -0.113 -33.973 1.00 94.00 207 LEU A CA 1
ATOM 1716 C C . LEU A 1 207 ? 19.426 0.159 -35.173 1.00 94.00 207 LEU A C 1
ATOM 1718 O O . LEU A 1 207 ? 19.664 -0.741 -35.974 1.00 94.00 207 LEU A O 1
ATOM 1722 N N . THR A 1 208 ? 20.021 1.351 -35.254 1.00 94.75 208 THR A N 1
ATOM 1723 C CA . THR A 1 208 ? 21.014 1.690 -36.286 1.00 94.75 208 THR A CA 1
ATOM 1724 C C . THR A 1 208 ? 22.235 0.774 -36.213 1.00 94.75 208 THR A C 1
ATOM 1726 O O . THR A 1 208 ? 22.660 0.243 -37.236 1.00 94.75 208 THR A O 1
ATOM 1729 N N . SER A 1 209 ? 22.776 0.541 -35.012 1.00 96.00 209 SER A N 1
ATOM 1730 C CA . SER A 1 209 ? 23.919 -0.358 -34.801 1.00 96.00 209 SER A CA 1
ATOM 1731 C C . SER A 1 209 ? 23.606 -1.783 -35.255 1.00 96.00 209 SER A C 1
ATOM 1733 O O . SER A 1 209 ? 24.413 -2.403 -35.942 1.00 96.00 209 SER A O 1
ATOM 1735 N N . LEU A 1 210 ? 22.402 -2.280 -34.958 1.00 94.31 210 LEU A N 1
ATOM 1736 C CA . LEU A 1 210 ? 21.955 -3.596 -35.400 1.00 94.31 210 LEU A CA 1
ATOM 1737 C C . LEU A 1 210 ? 21.889 -3.703 -36.925 1.00 94.31 210 LEU A C 1
ATOM 1739 O O . LEU A 1 210 ? 22.344 -4.706 -37.477 1.00 94.31 210 LEU A O 1
ATOM 1743 N N . VAL A 1 211 ? 21.349 -2.690 -37.610 1.00 93.62 211 VAL A N 1
ATOM 1744 C CA . VAL A 1 211 ? 21.298 -2.676 -39.080 1.00 93.62 211 VAL A CA 1
ATOM 1745 C C . VAL A 1 211 ? 22.710 -2.656 -39.660 1.00 93.62 211 VAL A C 1
ATOM 1747 O O . VAL A 1 211 ? 23.031 -3.492 -40.501 1.00 93.62 211 VAL A O 1
ATOM 1750 N N . VAL A 1 212 ? 23.576 -1.760 -39.175 1.00 96.19 212 VAL A N 1
ATOM 1751 C CA . VAL A 1 212 ? 24.975 -1.668 -39.624 1.00 96.19 212 VAL A CA 1
ATOM 1752 C C . VAL A 1 212 ? 25.708 -2.989 -39.398 1.00 96.19 212 VAL A C 1
ATOM 1754 O O . VAL A 1 212 ? 26.383 -3.476 -40.301 1.00 96.19 212 VAL A O 1
ATOM 1757 N N . PHE A 1 213 ? 25.532 -3.609 -38.231 1.00 94.50 213 PHE A N 1
ATOM 1758 C CA . PHE A 1 213 ? 26.132 -4.899 -37.908 1.00 94.50 213 PHE A CA 1
ATOM 1759 C C . PHE A 1 213 ? 25.679 -6.001 -38.872 1.00 94.50 213 PHE A C 1
ATOM 1761 O O . PHE A 1 213 ? 26.519 -6.726 -39.396 1.00 94.50 213 PHE A O 1
ATOM 1768 N N . ASN A 1 214 ? 24.379 -6.097 -39.165 1.00 91.50 214 ASN A N 1
ATOM 1769 C CA . ASN A 1 214 ? 23.848 -7.078 -40.116 1.00 91.50 214 ASN A CA 1
ATOM 1770 C C . ASN A 1 214 ? 24.393 -6.859 -41.535 1.00 91.50 214 ASN A C 1
ATOM 1772 O O . ASN A 1 214 ? 24.780 -7.818 -42.198 1.00 91.50 214 ASN A O 1
ATOM 1776 N N . VAL A 1 215 ? 24.471 -5.604 -41.989 1.00 92.00 215 VAL A N 1
ATOM 1777 C CA . VAL A 1 215 ? 25.018 -5.255 -43.311 1.00 92.00 215 VAL A CA 1
ATOM 1778 C C . VAL A 1 215 ? 26.501 -5.614 -43.408 1.00 92.00 215 VAL A C 1
ATOM 1780 O O . VAL A 1 215 ? 26.926 -6.191 -44.410 1.00 92.00 215 VAL A O 1
ATOM 1783 N N . LEU A 1 216 ? 27.291 -5.319 -42.372 1.00 93.81 216 LEU A N 1
ATOM 1784 C CA . LEU A 1 216 ? 28.707 -5.688 -42.323 1.00 93.81 216 LEU A CA 1
ATOM 1785 C C . LEU A 1 216 ? 28.889 -7.206 -42.303 1.00 93.81 216 LEU A C 1
ATOM 1787 O O . LEU A 1 216 ? 29.701 -7.729 -43.059 1.00 93.81 216 LEU A O 1
ATOM 1791 N N . LEU A 1 217 ? 28.110 -7.915 -41.487 1.00 89.88 217 LEU A N 1
ATOM 1792 C CA . LEU A 1 217 ? 28.159 -9.372 -41.375 1.00 89.88 217 LEU A CA 1
ATOM 1793 C C . LEU A 1 217 ? 27.799 -10.056 -42.702 1.00 89.88 217 LEU A C 1
ATOM 1795 O O . LEU A 1 217 ? 28.477 -10.996 -43.114 1.00 89.88 217 LEU A O 1
ATOM 1799 N N . TYR A 1 218 ? 26.791 -9.537 -43.408 1.00 87.06 218 TYR A N 1
ATOM 1800 C CA . TYR A 1 218 ? 26.443 -9.981 -44.757 1.00 87.06 218 TYR A CA 1
ATOM 1801 C C . TYR A 1 218 ? 27.573 -9.695 -45.753 1.00 87.06 218 TYR A C 1
ATOM 1803 O O . TYR A 1 218 ? 27.979 -10.581 -46.500 1.00 87.06 218 TYR A O 1
ATOM 1811 N N . SER A 1 219 ? 28.134 -8.482 -45.719 1.00 88.69 219 SER A N 1
ATOM 1812 C CA . SER A 1 219 ? 29.220 -8.070 -46.617 1.00 88.69 219 SER A CA 1
ATOM 1813 C C . SER A 1 219 ? 30.479 -8.918 -46.431 1.00 88.69 219 SER A C 1
ATOM 1815 O O . SER A 1 219 ? 31.085 -9.319 -47.414 1.00 88.69 219 SER A O 1
ATOM 1817 N N . VAL A 1 220 ? 30.855 -9.241 -45.189 1.00 88.62 220 VAL A N 1
ATOM 1818 C CA . VAL A 1 220 ? 31.969 -10.159 -44.890 1.00 88.62 220 VAL A CA 1
ATOM 1819 C C . VAL A 1 220 ? 31.655 -11.569 -45.387 1.00 88.62 220 VAL A C 1
ATOM 1821 O O . VAL A 1 220 ? 32.525 -12.218 -45.965 1.00 88.62 220 VAL A O 1
ATOM 1824 N N . GLY A 1 221 ? 30.410 -12.023 -45.221 1.00 85.25 221 GLY A N 1
ATOM 1825 C CA . GLY A 1 221 ? 29.959 -13.321 -45.715 1.00 85.25 221 GLY A CA 1
ATOM 1826 C C . GLY A 1 221 ? 30.102 -13.489 -47.229 1.00 85.25 221 GLY A C 1
ATOM 1827 O O . GLY A 1 221 ? 30.401 -14.593 -47.670 1.00 85.25 221 GLY A O 1
ATOM 1828 N N . LEU A 1 222 ? 29.981 -12.411 -48.015 1.00 84.81 222 LEU A N 1
ATOM 1829 C CA . LEU A 1 222 ? 30.194 -12.443 -49.472 1.00 84.81 222 LEU A CA 1
ATOM 1830 C C . LEU A 1 222 ? 31.642 -12.757 -49.878 1.00 84.81 222 LEU A C 1
ATOM 1832 O O . LEU A 1 222 ? 31.869 -13.230 -50.989 1.00 84.81 222 LEU A O 1
ATOM 1836 N N . PHE A 1 223 ? 32.615 -12.486 -49.005 1.00 86.94 223 PHE A N 1
ATOM 1837 C CA . PHE A 1 223 ? 34.034 -12.775 -49.243 1.00 86.94 223 PHE A CA 1
ATOM 1838 C C . PHE A 1 223 ? 34.501 -14.081 -48.576 1.00 86.94 223 PHE A C 1
ATOM 1840 O O . PHE A 1 223 ? 35.658 -14.469 -48.739 1.00 86.94 223 PHE A O 1
ATOM 1847 N N . MET A 1 224 ? 33.628 -14.749 -47.816 1.00 82.69 224 MET A N 1
ATOM 1848 C CA . MET A 1 224 ? 33.877 -16.060 -47.213 1.00 82.69 224 MET A CA 1
ATOM 1849 C C . MET A 1 224 ? 33.263 -17.183 -48.062 1.00 82.69 224 MET A C 1
ATOM 1851 O O . MET A 1 224 ? 32.589 -16.933 -49.057 1.00 82.69 224 MET A O 1
ATOM 1855 N N . ASP A 1 225 ? 33.523 -18.439 -47.687 1.00 79.62 225 ASP A N 1
ATOM 1856 C CA . ASP A 1 225 ? 32.967 -19.602 -48.382 1.00 79.62 225 ASP A CA 1
ATOM 1857 C C . ASP A 1 225 ? 31.430 -19.520 -48.466 1.00 79.62 225 ASP A C 1
ATOM 1859 O O . ASP A 1 225 ? 30.763 -19.124 -47.511 1.00 79.62 225 ASP A O 1
ATOM 1863 N N . SER A 1 226 ? 30.873 -19.935 -49.603 1.00 74.50 226 SER A N 1
ATOM 1864 C CA . SER A 1 226 ? 29.436 -19.908 -49.923 1.00 74.50 226 SER A CA 1
ATOM 1865 C C . SER A 1 226 ? 28.544 -20.516 -48.827 1.00 74.50 226 SER A C 1
ATOM 1867 O O . SER A 1 226 ? 27.449 -20.026 -48.556 1.00 74.50 226 SER A O 1
ATOM 1869 N N . ASN A 1 227 ? 29.066 -21.511 -48.106 1.00 81.56 227 ASN A N 1
ATOM 1870 C CA . ASN A 1 227 ? 28.399 -22.173 -46.985 1.00 81.56 227 ASN A CA 1
ATOM 1871 C C . ASN A 1 227 ? 28.252 -21.299 -45.719 1.00 81.56 227 ASN A C 1
ATOM 1873 O O . ASN A 1 227 ? 27.511 -21.663 -44.804 1.00 81.56 227 ASN A O 1
ATOM 1877 N N . PHE A 1 228 ? 28.981 -20.184 -45.604 1.00 81.00 228 PHE A N 1
ATOM 1878 C CA . PHE A 1 228 ? 28.930 -19.287 -44.443 1.00 81.00 228 PHE A CA 1
ATOM 1879 C C . PHE A 1 228 ? 27.603 -18.526 -44.382 1.00 81.00 228 PHE A C 1
ATOM 1881 O O . PHE A 1 228 ? 26.981 -18.456 -43.320 1.00 81.00 228 PHE A O 1
ATOM 1888 N N . ILE A 1 229 ? 27.140 -18.008 -45.524 1.00 81.69 229 ILE A N 1
ATOM 1889 C CA . ILE A 1 229 ? 25.891 -17.244 -45.605 1.00 81.69 229 ILE A CA 1
ATOM 1890 C C . ILE A 1 229 ? 24.702 -18.138 -45.242 1.00 81.69 229 ILE A C 1
ATOM 1892 O O . ILE A 1 229 ? 23.894 -17.745 -44.407 1.00 81.69 229 ILE A O 1
ATOM 1896 N N . GLU A 1 230 ? 24.629 -19.358 -45.779 1.00 81.12 230 GLU A N 1
ATOM 1897 C CA . GLU A 1 230 ? 23.530 -20.291 -45.484 1.00 81.12 230 GLU A CA 1
ATOM 1898 C C . GLU A 1 230 ? 23.482 -20.722 -44.011 1.00 81.12 230 GLU A C 1
ATOM 1900 O O . GLU A 1 230 ? 22.402 -20.858 -43.433 1.00 81.12 230 GLU A O 1
ATOM 1905 N N . LYS A 1 231 ? 24.645 -20.900 -43.370 1.00 81.88 231 LYS A N 1
ATOM 1906 C CA . LYS A 1 231 ? 24.721 -21.278 -41.949 1.00 81.88 231 LYS A CA 1
ATOM 1907 C C . LYS A 1 231 ? 24.314 -20.141 -41.014 1.00 81.88 231 LYS A C 1
ATOM 1909 O O . LYS A 1 231 ? 23.681 -20.393 -39.990 1.00 81.88 231 LYS A O 1
ATOM 1914 N N . VAL A 1 232 ? 24.693 -18.907 -41.340 1.00 81.31 232 VAL A N 1
ATOM 1915 C CA . VAL A 1 232 ? 24.479 -17.742 -40.470 1.00 81.31 232 VAL A CA 1
ATOM 1916 C C . VAL A 1 232 ? 23.112 -17.100 -40.715 1.00 81.31 232 VAL A C 1
ATOM 1918 O O . VAL A 1 232 ? 22.379 -16.850 -39.761 1.00 81.31 232 VAL A O 1
ATOM 1921 N N . PHE A 1 233 ? 22.712 -16.915 -41.974 1.00 85.06 233 PHE A N 1
ATOM 1922 C CA . PHE A 1 233 ? 21.420 -16.344 -42.372 1.00 85.06 233 PHE A CA 1
ATOM 1923 C C . PHE A 1 233 ? 20.347 -17.426 -42.560 1.00 85.06 233 PHE A C 1
ATOM 1925 O O . PHE A 1 233 ? 19.626 -17.461 -43.556 1.00 85.06 233 PHE A O 1
ATOM 1932 N N . SER A 1 234 ? 20.228 -18.323 -41.582 1.00 87.00 234 SER A N 1
ATOM 1933 C CA . SER A 1 234 ? 19.159 -19.324 -41.566 1.00 87.00 234 SER A CA 1
ATOM 1934 C C . SER A 1 234 ? 17.786 -18.690 -41.287 1.00 87.00 234 SER A C 1
ATOM 1936 O O . SER A 1 234 ? 17.679 -17.575 -40.770 1.00 87.00 234 SER A O 1
ATOM 1938 N N . SER A 1 235 ? 16.702 -19.420 -41.557 1.00 86.38 235 SER A N 1
ATOM 1939 C CA . SER A 1 235 ? 15.334 -18.976 -41.234 1.00 86.38 235 SER A CA 1
ATOM 1940 C C . SER A 1 235 ? 15.156 -18.601 -39.754 1.00 86.38 235 SER A C 1
ATOM 1942 O O . SER A 1 235 ? 14.484 -17.621 -39.438 1.00 86.38 235 SER A O 1
ATOM 1944 N N . HIS A 1 236 ? 15.818 -19.324 -38.846 1.00 88.38 236 HIS A N 1
ATOM 1945 C CA . HIS A 1 236 ? 15.810 -19.042 -37.409 1.00 88.38 236 HIS A CA 1
ATOM 1946 C C . HIS A 1 236 ? 16.472 -17.697 -37.079 1.00 88.38 236 HIS A C 1
ATOM 1948 O O . HIS A 1 236 ? 15.980 -16.968 -36.217 1.00 88.38 236 HIS A O 1
ATOM 1954 N N . TYR A 1 237 ? 17.547 -17.336 -37.789 1.00 89.31 237 TYR A N 1
ATOM 1955 C CA . TYR A 1 237 ? 18.213 -16.043 -37.634 1.00 89.31 237 TYR A CA 1
ATOM 1956 C C . TYR A 1 237 ? 17.293 -14.887 -38.035 1.00 89.31 237 TYR A C 1
ATOM 1958 O O . TYR A 1 237 ? 17.140 -13.934 -37.273 1.00 89.31 237 TYR A O 1
ATOM 1966 N N . PHE A 1 238 ? 16.614 -14.995 -39.182 1.00 88.00 238 PHE A N 1
ATOM 1967 C CA . PHE A 1 238 ? 15.660 -13.973 -39.625 1.00 88.00 238 PHE A CA 1
ATOM 1968 C C . PHE A 1 238 ? 14.509 -13.781 -38.637 1.00 88.00 238 PHE A C 1
ATOM 1970 O O . PHE A 1 238 ? 14.164 -12.642 -38.327 1.00 88.00 238 PHE A O 1
ATOM 1977 N N . ILE A 1 239 ? 13.952 -14.871 -38.099 1.00 93.38 239 ILE A N 1
ATOM 1978 C CA . ILE A 1 239 ? 12.891 -14.804 -37.083 1.00 93.38 239 ILE A CA 1
ATOM 1979 C C . ILE A 1 239 ? 13.394 -14.078 -35.829 1.00 93.38 239 ILE A C 1
ATOM 1981 O O . ILE A 1 239 ? 12.703 -13.202 -35.307 1.00 93.38 239 ILE A O 1
ATOM 1985 N N . LEU A 1 240 ? 14.607 -14.393 -35.369 1.00 92.81 240 LEU A N 1
ATOM 1986 C CA . LEU A 1 240 ? 15.201 -13.771 -34.186 1.00 92.81 240 LEU A CA 1
ATOM 1987 C C . LEU A 1 240 ? 15.473 -12.277 -34.400 1.00 92.81 240 LEU A C 1
ATOM 1989 O O . LEU A 1 240 ? 15.096 -11.460 -33.559 1.00 92.81 240 LEU A O 1
ATOM 1993 N N . VAL A 1 241 ? 16.085 -11.902 -35.527 1.00 92.25 241 VAL A N 1
ATOM 1994 C CA . VAL A 1 241 ? 16.352 -10.495 -35.865 1.00 92.25 241 VAL A CA 1
ATOM 1995 C C . VAL A 1 241 ? 15.044 -9.723 -36.014 1.00 92.25 241 VAL A C 1
ATOM 1997 O O . VAL A 1 241 ? 14.925 -8.624 -35.478 1.00 92.25 241 VAL A O 1
ATOM 2000 N N . PHE A 1 242 ? 14.035 -10.302 -36.667 1.00 92.88 242 PHE A N 1
ATOM 2001 C CA . PHE A 1 242 ? 12.727 -9.671 -36.827 1.00 92.88 242 PHE A CA 1
ATOM 2002 C C . PHE A 1 242 ? 12.012 -9.463 -35.486 1.00 92.88 242 PHE A C 1
ATOM 2004 O O . PHE A 1 242 ? 11.467 -8.384 -35.236 1.00 92.88 242 PHE A O 1
ATOM 2011 N N . ALA A 1 243 ? 12.055 -10.454 -34.591 1.00 94.50 243 ALA A N 1
ATOM 2012 C CA . ALA A 1 243 ? 11.516 -10.327 -33.239 1.00 94.50 243 ALA A CA 1
ATOM 2013 C C . ALA A 1 243 ? 12.231 -9.213 -32.457 1.00 94.50 243 ALA A C 1
ATOM 2015 O O . ALA A 1 243 ? 11.585 -8.368 -31.835 1.00 94.50 243 ALA A O 1
ATOM 2016 N N . LEU A 1 244 ? 13.562 -9.158 -32.542 1.00 94.12 244 LEU A N 1
ATOM 2017 C CA . LEU A 1 244 ? 14.359 -8.159 -31.837 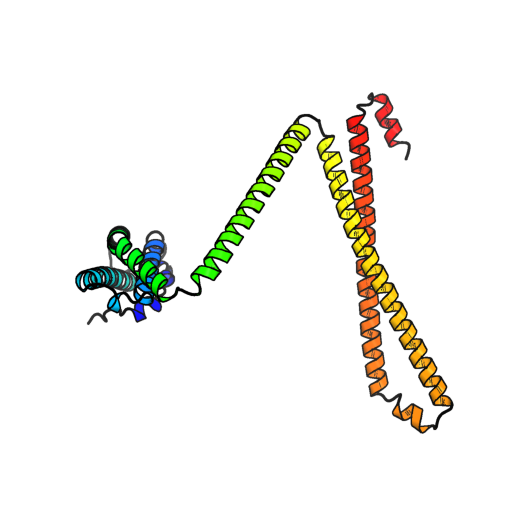1.00 94.12 244 LEU A CA 1
ATOM 2018 C C . LEU A 1 244 ? 14.135 -6.741 -32.388 1.00 94.12 244 LEU A C 1
ATOM 2020 O O . LEU A 1 244 ? 13.962 -5.802 -31.610 1.00 94.12 244 LEU A O 1
ATOM 2024 N N . VAL A 1 245 ? 14.043 -6.582 -33.712 1.00 94.00 245 VAL A N 1
ATOM 2025 C CA . VAL A 1 245 ? 13.666 -5.313 -34.356 1.00 94.00 245 VAL A CA 1
ATOM 2026 C C . VAL A 1 245 ? 12.263 -4.889 -33.928 1.00 94.00 245 VAL A C 1
ATOM 2028 O O . VAL A 1 245 ? 12.071 -3.733 -33.564 1.00 94.00 245 VAL A O 1
ATOM 2031 N N . SER A 1 246 ? 11.298 -5.811 -33.889 1.00 94.19 246 SER A N 1
ATOM 2032 C CA . SER A 1 246 ? 9.925 -5.511 -33.460 1.00 94.19 246 SER A CA 1
ATOM 2033 C C . SER A 1 246 ? 9.877 -4.978 -32.024 1.00 94.19 246 SER A C 1
ATOM 2035 O O . SER A 1 246 ? 9.220 -3.970 -31.757 1.00 94.19 246 SER A O 1
ATOM 2037 N N . ILE A 1 247 ? 10.635 -5.591 -31.107 1.00 95.12 247 ILE A N 1
ATOM 2038 C CA . ILE A 1 247 ? 10.757 -5.129 -29.716 1.00 95.12 247 ILE A CA 1
ATOM 2039 C C . ILE A 1 247 ? 11.400 -3.737 -29.655 1.00 95.12 247 ILE A C 1
ATOM 2041 O O . ILE A 1 247 ? 10.922 -2.869 -28.922 1.00 95.12 247 ILE A O 1
ATOM 2045 N N . LEU A 1 248 ? 12.471 -3.493 -30.414 1.00 93.19 248 LEU A N 1
ATOM 2046 C CA . LEU A 1 248 ? 13.150 -2.193 -30.431 1.00 93.19 248 LEU A CA 1
ATOM 2047 C C . LEU A 1 248 ? 12.268 -1.085 -31.017 1.00 93.19 248 LEU A C 1
ATOM 2049 O O . LEU A 1 248 ? 12.212 0.008 -30.453 1.00 93.19 248 LEU A O 1
ATOM 2053 N N . VAL A 1 249 ? 11.539 -1.367 -32.098 1.00 94.25 249 VAL A N 1
ATOM 2054 C CA . VAL A 1 249 ? 10.590 -0.428 -32.717 1.00 94.25 249 VAL A CA 1
ATOM 2055 C C . VAL A 1 249 ? 9.446 -0.107 -31.758 1.00 94.25 249 VAL A C 1
ATOM 2057 O O . VAL A 1 249 ? 9.100 1.063 -31.589 1.00 94.25 249 VAL A O 1
ATOM 2060 N N . TYR A 1 250 ? 8.903 -1.114 -31.069 1.00 95.25 250 TYR A N 1
ATOM 2061 C CA . TYR A 1 250 ? 7.889 -0.900 -30.040 1.00 95.25 250 TYR A CA 1
ATOM 2062 C C . TYR A 1 250 ? 8.405 0.002 -28.909 1.00 95.25 250 TYR A C 1
ATOM 2064 O O . TYR A 1 250 ? 7.758 0.991 -28.560 1.00 95.25 250 TYR A O 1
ATOM 2072 N N . ASN A 1 251 ? 9.601 -0.281 -28.379 1.00 92.19 251 ASN A N 1
ATOM 2073 C CA . ASN A 1 251 ? 10.225 0.538 -27.336 1.00 92.19 251 ASN A CA 1
ATOM 2074 C C . ASN A 1 251 ? 10.484 1.978 -27.801 1.00 92.19 251 ASN A C 1
ATOM 2076 O O . ASN A 1 251 ? 10.253 2.921 -27.043 1.00 92.19 251 ASN A O 1
ATOM 2080 N N . LEU A 1 252 ? 10.916 2.165 -29.050 1.00 94.25 252 LEU A N 1
ATOM 2081 C CA . LEU A 1 252 ? 11.113 3.486 -29.641 1.00 94.25 252 LEU A CA 1
ATOM 2082 C C . LEU A 1 252 ? 9.792 4.263 -29.730 1.00 94.25 252 LEU A C 1
ATOM 2084 O O . LEU A 1 252 ? 9.744 5.442 -29.366 1.00 94.25 252 LEU A O 1
ATOM 2088 N N . GLY A 1 253 ? 8.716 3.607 -30.172 1.00 93.69 253 GLY A N 1
ATOM 2089 C CA . GLY A 1 253 ? 7.375 4.191 -30.222 1.00 93.69 253 GLY A CA 1
ATOM 2090 C C . GLY A 1 253 ? 6.863 4.578 -28.834 1.00 93.69 253 GLY A C 1
ATOM 2091 O O . GLY A 1 253 ? 6.383 5.696 -28.635 1.00 93.69 253 GLY A O 1
ATOM 2092 N N . PHE A 1 254 ? 7.041 3.695 -27.851 1.00 94.19 254 PHE A N 1
ATOM 2093 C CA . PHE A 1 254 ? 6.652 3.939 -26.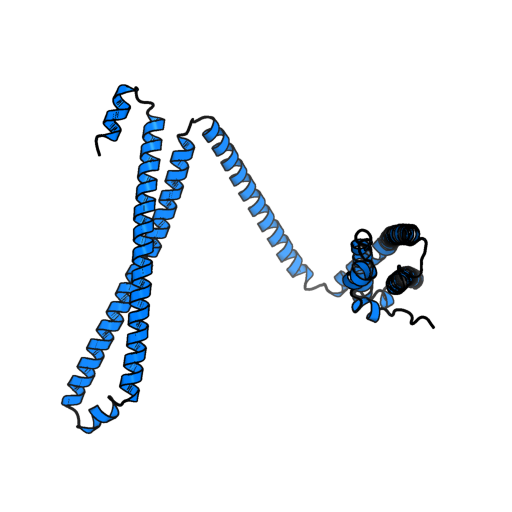464 1.00 94.19 254 PHE A CA 1
ATOM 2094 C C . PHE A 1 254 ? 7.419 5.116 -25.844 1.00 94.19 254 PHE A C 1
ATOM 2096 O O . PHE A 1 254 ? 6.806 6.047 -25.315 1.00 94.19 254 PHE A O 1
ATOM 2103 N N . ALA A 1 255 ? 8.748 5.137 -25.984 1.00 93.31 255 ALA A N 1
ATOM 2104 C CA . ALA A 1 255 ? 9.585 6.232 -25.497 1.00 93.31 255 ALA A CA 1
ATOM 2105 C C . ALA A 1 255 ? 9.226 7.569 -26.164 1.00 93.31 255 ALA A C 1
ATOM 2107 O O . ALA A 1 255 ? 9.163 8.600 -25.496 1.00 93.31 255 ALA A O 1
ATOM 2108 N N . THR A 1 256 ? 8.927 7.554 -27.466 1.00 93.88 256 THR A N 1
ATOM 2109 C CA . THR A 1 256 ? 8.512 8.751 -28.214 1.00 93.88 256 THR A CA 1
ATOM 2110 C C . THR A 1 256 ? 7.172 9.291 -27.722 1.00 93.88 256 THR A C 1
ATOM 2112 O O . THR A 1 256 ? 7.035 10.498 -27.519 1.00 93.88 256 THR A O 1
ATOM 2115 N N . LYS A 1 257 ? 6.189 8.417 -27.480 1.00 95.38 257 LYS A N 1
ATOM 2116 C CA . LYS A 1 257 ? 4.882 8.823 -26.952 1.00 95.38 257 LYS A CA 1
ATOM 2117 C C . LYS A 1 257 ? 5.013 9.468 -25.572 1.00 95.38 257 LYS A C 1
ATOM 2119 O O . LYS A 1 257 ? 4.470 10.550 -25.362 1.00 95.38 257 LYS A O 1
ATOM 2124 N N . ASN A 1 258 ? 5.764 8.847 -24.662 1.00 93.31 258 ASN A N 1
ATOM 2125 C CA . ASN A 1 258 ? 5.970 9.389 -23.317 1.00 93.31 258 ASN A CA 1
ATOM 2126 C C . ASN A 1 258 ? 6.741 10.710 -23.346 1.00 93.31 258 ASN A C 1
ATOM 2128 O O . ASN A 1 258 ? 6.324 11.664 -22.696 1.00 93.31 258 ASN A O 1
ATOM 2132 N N . TYR A 1 259 ? 7.798 10.807 -24.157 1.00 94.94 259 TYR A N 1
ATOM 2133 C CA . TYR A 1 259 ? 8.515 12.064 -24.374 1.00 94.94 259 TYR A CA 1
ATOM 2134 C C . TYR A 1 259 ? 7.565 13.198 -24.786 1.00 94.94 259 TYR A C 1
ATOM 2136 O O . TYR A 1 259 ? 7.579 14.267 -24.179 1.00 94.94 259 TYR A O 1
ATOM 2144 N N . ASN A 1 260 ? 6.692 12.951 -25.767 1.00 94.00 260 ASN A N 1
ATOM 2145 C CA . ASN A 1 260 ? 5.738 13.952 -26.242 1.00 94.00 260 ASN A CA 1
ATOM 2146 C C . ASN A 1 260 ? 4.737 14.360 -25.151 1.00 94.00 260 ASN A C 1
ATOM 2148 O O . ASN A 1 260 ? 4.448 15.546 -25.000 1.00 94.00 260 ASN A O 1
ATOM 2152 N N . ILE A 1 261 ? 4.231 13.401 -24.366 1.00 95.06 261 ILE A N 1
ATOM 2153 C CA . ILE A 1 261 ? 3.318 13.679 -23.247 1.00 95.06 261 ILE A CA 1
ATOM 2154 C C . ILE A 1 261 ? 4.003 14.581 -22.218 1.00 95.06 261 ILE A C 1
ATOM 2156 O O . ILE A 1 261 ? 3.478 15.647 -21.900 1.00 95.06 261 ILE A O 1
ATOM 2160 N N . TYR A 1 262 ? 5.190 14.204 -21.741 1.00 92.12 262 TYR A N 1
ATOM 2161 C CA . TYR A 1 262 ? 5.900 14.983 -20.726 1.00 92.12 262 TYR A CA 1
ATOM 2162 C C . TYR A 1 262 ? 6.385 16.336 -21.243 1.00 92.12 262 TYR A C 1
ATOM 2164 O O . TYR A 1 262 ? 6.349 17.315 -20.506 1.00 92.12 262 TYR A O 1
ATOM 2172 N N . SER A 1 263 ? 6.755 16.433 -22.520 1.00 92.75 263 SER A N 1
ATOM 2173 C CA . SER A 1 263 ? 7.070 17.713 -23.157 1.00 92.75 263 SER A CA 1
ATOM 2174 C C . SER A 1 263 ? 5.849 18.639 -23.204 1.00 92.75 263 SER A C 1
ATOM 2176 O O . SER A 1 263 ? 5.962 19.825 -22.901 1.00 92.75 263 SER A O 1
ATOM 2178 N N . ASN A 1 264 ? 4.665 18.115 -23.530 1.00 94.56 264 ASN A N 1
ATOM 2179 C CA . ASN A 1 264 ? 3.432 18.908 -23.542 1.00 94.56 264 ASN A CA 1
ATOM 2180 C C . ASN A 1 264 ? 3.003 19.332 -22.131 1.00 94.56 264 ASN A C 1
ATOM 2182 O O . ASN A 1 264 ? 2.573 20.472 -21.930 1.00 94.56 264 ASN A O 1
ATOM 2186 N N . LEU A 1 265 ? 3.148 18.442 -21.147 1.00 92.25 265 LEU A N 1
ATOM 2187 C CA . LEU A 1 265 ? 2.890 18.757 -19.742 1.00 92.25 265 LEU A CA 1
ATOM 2188 C C . LEU A 1 265 ? 3.855 19.827 -19.224 1.00 92.25 265 LEU A C 1
ATOM 2190 O O . LEU A 1 265 ? 3.408 20.776 -18.589 1.00 92.25 265 LEU A O 1
ATOM 2194 N N . LEU A 1 266 ? 5.140 19.742 -19.574 1.00 92.81 266 LEU A N 1
ATOM 2195 C CA . LEU A 1 266 ? 6.137 20.769 -19.270 1.00 92.81 266 LEU A CA 1
ATOM 2196 C C . LEU A 1 266 ? 5.733 22.139 -19.832 1.00 92.81 266 LEU A C 1
ATOM 2198 O O . LEU A 1 266 ? 5.732 23.127 -19.101 1.00 92.81 266 LEU A O 1
ATOM 2202 N N . ILE A 1 267 ? 5.365 22.207 -21.117 1.00 92.81 267 ILE A N 1
ATOM 2203 C CA . ILE A 1 267 ? 4.933 23.460 -21.759 1.00 92.81 267 ILE A CA 1
ATOM 2204 C C . ILE A 1 267 ? 3.703 24.028 -21.043 1.00 92.81 267 ILE A C 1
ATOM 2206 O O . ILE A 1 267 ? 3.655 25.217 -20.730 1.00 92.81 267 ILE A O 1
ATOM 2210 N N . THR A 1 268 ? 2.728 23.171 -20.737 1.00 92.25 268 THR A N 1
ATOM 2211 C CA . THR A 1 268 ? 1.487 23.575 -20.067 1.00 92.25 268 THR A CA 1
ATOM 2212 C C . THR A 1 268 ? 1.748 24.081 -18.649 1.00 92.25 268 THR A C 1
ATOM 2214 O O . THR A 1 268 ? 1.217 25.122 -18.262 1.00 92.25 268 THR A O 1
ATOM 2217 N N . SER A 1 269 ? 2.583 23.392 -17.872 1.00 87.94 269 SER A N 1
ATOM 2218 C CA . SER A 1 269 ? 2.948 23.815 -16.517 1.00 87.94 269 SER A CA 1
ATOM 2219 C C . SER A 1 269 ? 3.771 25.100 -16.522 1.00 87.94 269 SER A C 1
ATOM 2221 O O . SER A 1 269 ? 3.492 25.988 -15.723 1.00 87.94 269 SER A O 1
ATOM 2223 N N . ASN A 1 270 ? 4.684 25.282 -17.481 1.00 89.44 270 ASN A N 1
ATOM 2224 C CA . ASN A 1 270 ? 5.404 26.548 -17.662 1.00 89.44 270 ASN A CA 1
ATOM 2225 C C . ASN A 1 270 ? 4.463 27.700 -18.025 1.00 89.44 270 ASN A C 1
ATOM 2227 O O . ASN A 1 270 ? 4.607 28.803 -17.502 1.00 89.44 270 ASN A O 1
ATOM 2231 N N . HIS A 1 271 ? 3.465 27.453 -18.875 1.00 90.62 271 HIS A N 1
ATOM 2232 C CA . HIS A 1 271 ? 2.436 28.446 -19.170 1.00 90.62 271 HIS A CA 1
ATOM 2233 C C . HIS A 1 271 ? 1.645 28.819 -17.906 1.00 90.62 271 HIS A C 1
ATOM 2235 O O . HIS A 1 271 ? 1.472 29.998 -17.611 1.00 90.62 271 HIS A O 1
ATOM 2241 N N . ARG A 1 272 ? 1.208 27.828 -17.119 1.00 88.50 272 ARG A N 1
ATOM 2242 C CA . ARG A 1 272 ? 0.494 28.057 -15.850 1.00 88.50 272 ARG A CA 1
ATOM 2243 C C . ARG A 1 272 ? 1.350 28.805 -14.828 1.00 88.50 272 ARG A C 1
ATOM 2245 O O . ARG A 1 272 ? 0.840 29.712 -14.180 1.00 88.50 272 ARG A O 1
ATOM 2252 N N . TYR A 1 273 ? 2.637 28.480 -14.738 1.00 88.31 273 TYR A N 1
ATOM 2253 C CA . TYR A 1 273 ? 3.607 29.209 -13.925 1.00 88.31 273 TYR A CA 1
ATOM 2254 C C . TYR A 1 273 ? 3.698 30.681 -14.345 1.00 88.31 273 TYR A C 1
ATOM 2256 O O . TYR A 1 273 ? 3.525 31.562 -13.509 1.00 88.31 273 TYR A O 1
ATOM 2264 N N . ASN A 1 274 ? 3.879 30.959 -15.639 1.00 84.81 274 ASN A N 1
ATOM 2265 C CA . ASN A 1 274 ? 3.973 32.327 -16.156 1.00 84.81 274 ASN A CA 1
ATOM 2266 C C . ASN A 1 274 ? 2.686 33.132 -15.908 1.00 84.81 274 ASN A C 1
ATOM 2268 O O . ASN A 1 274 ? 2.750 34.320 -15.588 1.00 84.81 274 ASN A O 1
ATOM 2272 N N . VAL A 1 275 ? 1.516 32.494 -16.028 1.00 85.94 275 VAL A N 1
ATOM 2273 C CA . VAL A 1 275 ? 0.220 33.110 -15.702 1.00 85.94 275 VAL A CA 1
ATOM 2274 C C . VAL A 1 275 ? 0.117 33.405 -14.206 1.00 85.94 275 VAL A C 1
ATOM 2276 O O . VAL A 1 275 ? -0.261 34.514 -13.838 1.00 85.94 275 VAL A O 1
ATOM 2279 N N . ALA A 1 276 ? 0.487 32.455 -13.345 1.00 82.81 276 ALA A N 1
ATOM 2280 C CA . ALA A 1 276 ? 0.477 32.636 -11.895 1.00 82.81 276 ALA A CA 1
ATOM 2281 C C . ALA A 1 276 ? 1.443 33.747 -11.451 1.00 82.81 276 ALA A C 1
ATOM 2283 O O . ALA A 1 276 ? 1.074 34.596 -10.646 1.00 82.81 276 ALA A O 1
ATOM 2284 N N . GLU A 1 277 ? 2.642 33.805 -12.036 1.00 80.50 277 GLU A N 1
ATOM 2285 C CA . GLU A 1 277 ? 3.622 34.862 -11.778 1.00 80.50 277 GLU A CA 1
ATOM 2286 C C . GLU A 1 277 ? 3.115 36.235 -12.244 1.00 80.50 277 GLU A C 1
ATOM 2288 O O . GLU A 1 277 ? 3.264 37.227 -11.530 1.00 80.50 277 GLU A O 1
ATOM 2293 N N . THR A 1 278 ? 2.467 36.303 -13.410 1.00 80.50 278 THR A N 1
ATOM 2294 C CA . THR A 1 278 ? 1.877 37.548 -13.927 1.00 80.50 278 THR A CA 1
ATOM 2295 C C . THR A 1 278 ? 0.711 38.015 -13.056 1.00 80.50 278 THR A C 1
ATOM 2297 O O . THR A 1 278 ? 0.638 39.194 -12.720 1.00 80.50 278 THR A O 1
ATOM 2300 N N . MET A 1 279 ? -0.162 37.096 -12.633 1.00 79.00 279 MET A N 1
ATOM 2301 C CA . MET A 1 279 ? -1.254 37.387 -11.703 1.00 79.00 279 MET A CA 1
ATOM 2302 C C . MET A 1 279 ? -0.715 37.891 -10.361 1.00 79.00 279 MET A C 1
ATOM 2304 O O . MET A 1 279 ? -1.195 38.898 -9.850 1.00 79.00 279 MET A O 1
ATOM 2308 N N . ASN A 1 280 ? 0.328 37.251 -9.828 1.00 74.50 280 ASN A N 1
ATOM 2309 C CA . ASN A 1 280 ? 0.969 37.680 -8.589 1.00 74.50 280 ASN A CA 1
ATOM 2310 C C . ASN A 1 280 ? 1.543 39.101 -8.710 1.00 74.50 280 ASN A C 1
ATOM 2312 O O . ASN A 1 280 ? 1.310 39.946 -7.850 1.00 74.50 280 ASN A O 1
ATOM 2316 N N . ARG A 1 281 ? 2.239 39.401 -9.815 1.00 73.12 281 ARG A N 1
ATOM 2317 C CA . ARG A 1 281 ? 2.760 40.751 -10.089 1.00 73.12 281 ARG A CA 1
ATOM 2318 C C . ARG A 1 281 ? 1.641 41.782 -10.239 1.00 73.12 281 ARG A C 1
ATOM 2320 O O . ARG A 1 281 ? 1.790 42.887 -9.738 1.00 73.12 281 ARG A O 1
ATOM 2327 N N . PHE A 1 282 ? 0.535 41.430 -10.894 1.00 70.81 282 PHE A N 1
ATOM 2328 C CA . PHE A 1 282 ? -0.624 42.309 -11.071 1.00 70.81 282 PHE A CA 1
ATOM 2329 C C . PHE A 1 282 ? -1.332 42.625 -9.746 1.00 70.81 282 PHE A C 1
ATOM 2331 O O . PHE A 1 282 ? -1.682 43.773 -9.482 1.00 70.81 282 PHE A O 1
ATOM 2338 N N . LEU A 1 283 ? -1.518 41.615 -8.894 1.00 69.94 283 LEU A N 1
ATOM 2339 C CA . LEU A 1 283 ? -2.119 41.785 -7.570 1.00 69.94 283 LEU A CA 1
ATOM 2340 C C . LEU A 1 283 ? -1.183 42.536 -6.610 1.00 69.94 283 LEU A C 1
ATOM 2342 O O . LEU A 1 283 ? -1.659 43.315 -5.789 1.00 69.94 283 LEU A O 1
ATOM 2346 N N . GLY A 1 284 ? 0.134 42.355 -6.747 1.00 64.00 284 GLY A N 1
ATOM 2347 C CA . GLY A 1 284 ? 1.146 43.029 -5.931 1.00 64.00 284 GLY A CA 1
ATOM 2348 C C . GLY A 1 284 ? 1.383 44.508 -6.267 1.00 64.00 284 GLY A C 1
ATOM 2349 O O . GLY A 1 284 ? 1.829 45.250 -5.397 1.00 64.00 284 GLY A O 1
ATOM 2350 N N . THR A 1 285 ? 1.087 44.967 -7.490 1.00 62.81 285 THR A N 1
ATOM 2351 C CA . THR A 1 285 ? 1.318 46.368 -7.908 1.00 62.81 285 THR A CA 1
ATOM 2352 C C . THR A 1 285 ? 0.112 47.295 -7.731 1.00 62.81 285 THR A C 1
ATOM 2354 O O . THR A 1 285 ? 0.279 48.507 -7.818 1.00 62.81 285 THR A O 1
ATOM 2357 N N . ASN A 1 286 ? -1.086 46.753 -7.470 1.00 60.19 286 ASN A N 1
ATOM 2358 C CA . ASN A 1 286 ? -2.360 47.480 -7.337 1.00 60.19 286 ASN A CA 1
ATOM 2359 C C . ASN A 1 286 ? -2.532 48.666 -8.329 1.00 60.19 286 ASN A C 1
ATOM 2361 O O . ASN A 1 286 ? -2.774 49.797 -7.897 1.00 60.19 286 ASN A O 1
ATOM 2365 N N . PRO A 1 287 ? -2.389 48.449 -9.654 1.00 56.97 287 PRO A N 1
ATOM 2366 C CA . PRO A 1 287 ? -2.356 49.543 -10.618 1.00 56.97 287 PRO A CA 1
ATOM 2367 C C . PRO A 1 287 ? -3.736 50.225 -10.771 1.00 56.97 287 PRO A C 1
ATOM 2369 O O . PRO A 1 287 ? -4.779 49.553 -10.620 1.00 56.97 287 PRO A O 1
ATOM 2372 N N . PRO A 1 288 ? -3.770 51.540 -11.089 1.00 54.53 288 PRO A N 1
ATOM 2373 C CA . PRO A 1 288 ? -4.999 52.285 -11.365 1.00 54.53 288 PRO A CA 1
ATOM 2374 C C . PRO A 1 288 ? -5.834 51.620 -12.475 1.00 54.53 288 PRO A C 1
ATOM 2376 O O . PRO A 1 288 ? -5.278 50.908 -13.311 1.00 54.53 288 PRO A O 1
ATOM 2379 N N . PRO A 1 289 ? -7.166 51.821 -12.516 1.00 57.81 289 PRO A N 1
ATOM 2380 C CA . PRO A 1 289 ? -8.056 51.125 -13.452 1.00 57.81 289 PRO A CA 1
ATOM 2381 C C . PRO A 1 289 ? -7.680 51.268 -14.936 1.00 57.81 289 PRO A C 1
ATOM 2383 O O . PRO A 1 289 ? -7.949 50.351 -15.710 1.00 57.81 289 PRO A O 1
ATOM 2386 N N . GLU A 1 290 ? -7.051 52.381 -15.318 1.00 55.44 290 GLU A N 1
ATOM 2387 C CA . GLU A 1 290 ? -6.719 52.728 -16.707 1.00 55.44 290 GLU A CA 1
ATOM 2388 C C . GLU A 1 290 ? -5.537 51.897 -17.263 1.00 55.44 290 GLU A C 1
ATOM 2390 O O . GLU A 1 290 ? -5.630 51.371 -18.375 1.00 55.44 290 GLU A O 1
ATOM 2395 N N . ASP A 1 291 ? -4.514 51.611 -16.446 1.00 54.94 291 ASP A N 1
ATOM 2396 C CA . ASP A 1 291 ? -3.303 50.861 -16.847 1.00 54.94 291 ASP A CA 1
ATOM 2397 C C . ASP A 1 291 ? -3.508 49.335 -16.929 1.00 54.94 291 ASP A C 1
ATOM 2399 O O . ASP A 1 291 ? -2.687 48.593 -17.478 1.00 54.94 291 ASP A O 1
ATOM 2403 N N . ARG A 1 292 ? -4.627 48.823 -16.400 1.00 52.69 292 ARG A N 1
ATOM 2404 C CA . ARG A 1 292 ? -4.920 47.375 -16.361 1.00 52.69 292 ARG A CA 1
ATOM 2405 C C . ARG A 1 292 ? -5.097 46.773 -17.753 1.00 52.69 292 ARG A C 1
ATOM 2407 O O . ARG A 1 292 ? -4.854 45.584 -17.944 1.00 52.69 292 ARG A O 1
ATOM 2414 N N . SER A 1 293 ? -5.531 47.587 -18.712 1.00 53.47 293 SER A N 1
ATOM 2415 C CA . SER A 1 293 ? -5.793 47.161 -20.086 1.00 53.47 293 SER A CA 1
ATOM 2416 C C . SER A 1 293 ? -4.550 47.181 -20.984 1.00 53.47 293 SER A C 1
ATOM 2418 O O . SER A 1 293 ? -4.507 46.432 -21.960 1.00 53.47 293 SER A O 1
ATOM 2420 N N . GLU A 1 294 ? -3.521 47.963 -20.643 1.00 53.62 294 GLU A N 1
ATOM 2421 C CA . GLU A 1 294 ? -2.284 48.060 -21.430 1.00 53.62 294 GLU A CA 1
ATOM 2422 C C . GLU A 1 294 ? -1.307 46.914 -21.135 1.00 53.62 294 GLU A C 1
ATOM 2424 O O . GLU A 1 294 ? -0.717 46.359 -22.062 1.00 53.62 294 GLU A O 1
ATOM 2429 N N . ILE A 1 295 ? -1.218 46.464 -19.877 1.00 53.88 295 ILE A N 1
ATOM 2430 C CA . ILE A 1 295 ? -0.362 45.330 -19.475 1.00 53.88 295 ILE A CA 1
ATOM 2431 C C . ILE A 1 295 ? -0.831 44.010 -20.117 1.00 53.88 295 ILE A C 1
ATOM 2433 O O . ILE A 1 295 ? -0.017 43.142 -20.425 1.00 53.88 295 ILE A O 1
ATOM 2437 N N . ILE A 1 296 ? -2.137 43.869 -20.373 1.00 51.97 296 ILE A N 1
ATOM 2438 C CA . ILE A 1 296 ? -2.724 42.702 -21.056 1.00 51.97 296 ILE A CA 1
ATOM 2439 C C . ILE A 1 296 ? -2.522 42.778 -22.583 1.00 51.97 296 ILE A C 1
ATOM 2441 O O . ILE A 1 296 ? -2.524 41.747 -23.247 1.00 51.97 296 ILE A O 1
ATOM 2445 N N . LYS A 1 297 ? -2.316 43.974 -23.154 1.00 48.44 297 LYS A N 1
ATOM 2446 C CA . LYS A 1 297 ? -2.162 44.181 -24.607 1.00 48.44 297 LYS A CA 1
ATOM 2447 C C . LYS A 1 297 ? -0.717 44.123 -25.115 1.00 48.44 297 LYS A C 1
ATOM 2449 O O . LYS A 1 297 ? -0.524 44.039 -26.323 1.00 48.44 297 LYS A O 1
ATOM 2454 N N . GLN A 1 298 ? 0.291 44.173 -24.242 1.00 45.50 298 GLN A N 1
ATOM 2455 C CA . GLN A 1 298 ? 1.708 44.198 -24.644 1.00 45.50 298 GLN A CA 1
ATOM 2456 C C . GLN A 1 298 ? 2.380 42.819 -24.836 1.00 45.50 298 GLN A C 1
ATOM 2458 O O . GLN A 1 298 ? 3.606 42.765 -24.952 1.00 45.50 298 GLN A O 1
ATOM 2463 N N . LYS A 1 299 ? 1.640 41.704 -24.915 1.00 41.28 299 LYS A N 1
ATOM 2464 C CA . LYS A 1 299 ? 2.211 40.391 -25.274 1.00 41.28 299 LYS A CA 1
ATOM 2465 C C . LYS A 1 299 ? 1.328 39.576 -26.202 1.00 41.28 299 LYS A C 1
ATOM 2467 O O . LYS A 1 299 ? 0.123 39.460 -25.901 1.00 41.28 299 LYS A O 1
#